Protein AF-A0A6P1KYM8-F1 (afdb_monomer_lite)

Secondary structure (DSSP, 8-state):
-PPPHHHHHHHHHHHHHHHHT-S-----TTEEEEEEE-SSSSTT-EEEEEEETTPPPSS-BTTEEEEEEEEEEEEEE--TTSSS--EEEPPPEEEEEEEE--HHHHHHHHTS-TTT-S-TTT-SS-EEEEEEEEE-TTSS-EEEEEEEEES--TT-GGGGBHHHHGGG--TTS-EEEEEEEEPTT-S-EEE--EEEEEPBPSS--------TTHHHHHHHHHHHHHHHHHGGGS--

pLDDT: mean 76.85, std 21.31, range [32.91, 97.44]

Structure (mmCIF, N/CA/C/O backbone):
data_AF-A0A6P1KYM8-F1
#
_entry.id   AF-A0A6P1KYM8-F1
#
loop_
_atom_site.group_PDB
_atom_site.id
_atom_site.type_symbol
_atom_site.label_atom_id
_atom_site.label_alt_id
_atom_site.label_comp_id
_atom_site.label_asym_id
_atom_site.label_entity_id
_atom_site.label_seq_id
_atom_site.pdbx_PDB_ins_code
_atom_site.Cartn_x
_atom_site.Cartn_y
_atom_site.Cartn_z
_atom_site.occupancy
_atom_site.B_iso_or_equiv
_atom_site.auth_seq_id
_atom_site.auth_comp_id
_atom_site.auth_asym_id
_atom_site.auth_atom_id
_atom_site.pdbx_PDB_model_num
ATOM 1 N N . MET A 1 1 ? -22.894 -1.997 -53.194 1.00 44.03 1 MET A N 1
ATOM 2 C CA . MET A 1 1 ? -23.934 -1.623 -52.213 1.00 44.03 1 MET A CA 1
ATOM 3 C C . MET A 1 1 ? -23.204 -1.064 -51.007 1.00 44.03 1 MET A C 1
ATOM 5 O O . MET A 1 1 ? -22.699 -1.827 -50.195 1.00 44.03 1 MET A O 1
ATOM 9 N N . GLU A 1 2 ? -23.000 0.252 -51.000 1.00 43.53 2 GLU A N 1
ATOM 10 C CA . GLU A 1 2 ? -22.279 0.957 -49.940 1.00 43.53 2 GLU A CA 1
ATOM 11 C C . GLU A 1 2 ? -23.126 0.947 -48.665 1.00 43.53 2 GLU A C 1
ATOM 13 O O . GLU A 1 2 ? -24.269 1.402 -48.670 1.00 43.53 2 GLU A O 1
ATOM 18 N N . LEU A 1 3 ? -22.587 0.392 -47.576 1.00 43.72 3 LEU A N 1
ATOM 19 C CA . LEU A 1 3 ? -23.194 0.546 -46.257 1.00 43.72 3 LEU A CA 1
ATOM 20 C C . LEU A 1 3 ? -23.215 2.044 -45.921 1.00 43.72 3 LEU A C 1
ATOM 22 O O . LEU A 1 3 ? -22.160 2.679 -45.862 1.00 43.72 3 LEU A O 1
ATOM 26 N N . ASN A 1 4 ? -24.420 2.583 -45.728 1.00 52.22 4 ASN A N 1
ATOM 27 C CA . ASN A 1 4 ? -24.673 3.996 -45.469 1.00 52.22 4 ASN A CA 1
ATOM 28 C C . ASN A 1 4 ? -23.809 4.490 -44.293 1.00 52.22 4 ASN A C 1
ATOM 30 O O . ASN A 1 4 ? -23.697 3.804 -43.273 1.00 52.22 4 ASN A O 1
ATOM 34 N N . LYS A 1 5 ? -23.175 5.661 -44.438 1.00 52.38 5 LYS A N 1
ATOM 35 C CA . LYS A 1 5 ? -22.199 6.221 -43.479 1.00 52.38 5 LYS A CA 1
ATOM 36 C C . LYS A 1 5 ? -22.754 6.312 -42.045 1.00 52.38 5 LYS A C 1
ATOM 38 O O . LYS A 1 5 ? -21.989 6.210 -41.091 1.00 52.38 5 LYS A O 1
ATOM 43 N N . SER A 1 6 ? -24.075 6.398 -41.895 1.00 48.84 6 SER A N 1
ATOM 44 C CA . SER A 1 6 ? -24.799 6.356 -40.620 1.00 48.84 6 SER A CA 1
ATOM 45 C C . SER A 1 6 ? -24.694 5.017 -39.875 1.00 48.84 6 SER A C 1
ATOM 47 O O . SER A 1 6 ? -24.569 5.018 -38.655 1.00 48.84 6 SER A O 1
ATOM 49 N N . LEU A 1 7 ? -24.660 3.874 -40.570 1.00 47.97 7 LEU A N 1
ATOM 50 C CA . LEU A 1 7 ? -24.548 2.557 -39.924 1.00 47.97 7 LEU A CA 1
ATOM 51 C C . LEU A 1 7 ? -23.147 2.330 -39.332 1.00 47.97 7 LEU A C 1
ATOM 53 O O . LEU A 1 7 ? -23.005 1.728 -38.273 1.00 47.97 7 LEU A O 1
ATOM 57 N N . LYS A 1 8 ? -22.108 2.862 -39.993 1.00 47.84 8 LYS A N 1
ATOM 58 C CA . LYS A 1 8 ? -20.731 2.838 -39.476 1.00 47.84 8 LYS A CA 1
ATOM 59 C C . LYS A 1 8 ? -20.581 3.713 -38.231 1.00 47.84 8 LYS A C 1
ATOM 61 O O . LYS A 1 8 ? -19.892 3.308 -37.305 1.00 47.84 8 LYS A O 1
ATOM 66 N N . ALA A 1 9 ? -21.259 4.862 -38.190 1.00 50.62 9 ALA A N 1
ATOM 67 C CA . ALA A 1 9 ? -21.269 5.739 -37.021 1.00 50.62 9 ALA A CA 1
ATOM 68 C C . ALA A 1 9 ? -21.997 5.105 -35.823 1.00 50.62 9 ALA A C 1
ATOM 70 O O . ALA A 1 9 ? -21.516 5.223 -34.705 1.00 50.62 9 ALA A O 1
ATOM 71 N N . ILE A 1 10 ? -23.095 4.372 -36.046 1.00 50.16 10 ILE A N 1
ATOM 72 C CA . ILE A 1 10 ? -23.814 3.660 -34.975 1.00 50.16 10 ILE A CA 1
ATOM 73 C C . ILE A 1 10 ? -22.981 2.494 -34.428 1.00 50.16 10 ILE A C 1
ATOM 75 O O . ILE A 1 10 ? -22.920 2.310 -33.218 1.00 50.16 10 ILE A O 1
ATOM 79 N N . ILE A 1 11 ? -22.288 1.738 -35.285 1.00 48.12 11 ILE A N 1
ATOM 80 C CA . ILE A 1 11 ? -21.389 0.657 -34.845 1.00 48.12 11 ILE A CA 1
ATOM 81 C C . ILE A 1 11 ? -20.171 1.228 -34.105 1.00 48.12 11 ILE A C 1
ATOM 83 O O . ILE A 1 11 ? -19.817 0.715 -33.050 1.00 48.12 11 ILE A O 1
ATOM 87 N N . ALA A 1 12 ? -19.575 2.319 -34.594 1.00 44.38 12 ALA A N 1
ATOM 88 C CA . ALA A 1 12 ? -18.475 2.990 -33.906 1.00 44.38 12 ALA A CA 1
ATOM 89 C C . ALA A 1 12 ? -18.919 3.590 -32.564 1.00 44.38 12 ALA A C 1
ATOM 91 O O . ALA A 1 12 ? -18.210 3.430 -31.583 1.00 44.38 12 ALA A O 1
ATOM 92 N N . ALA A 1 13 ? -20.109 4.195 -32.485 1.00 41.66 13 ALA A N 1
ATOM 93 C CA . ALA A 1 13 ? -20.677 4.693 -31.234 1.00 41.66 13 ALA A CA 1
ATOM 94 C C . ALA A 1 13 ? -21.047 3.555 -30.275 1.00 41.66 13 ALA A C 1
ATOM 96 O O . ALA A 1 13 ? -20.853 3.702 -29.084 1.00 41.66 13 ALA A O 1
ATOM 97 N N . SER A 1 14 ? -21.491 2.397 -30.769 1.00 39.97 14 SER A N 1
ATOM 98 C CA . SER A 1 14 ? -21.747 1.220 -29.926 1.00 39.97 14 SER A CA 1
ATOM 99 C C . SER A 1 14 ? -20.445 0.644 -29.374 1.00 39.97 14 SER A C 1
ATOM 101 O O . SER A 1 14 ? -20.385 0.306 -28.203 1.00 39.97 14 SER A O 1
ATOM 103 N N . ILE A 1 15 ? -19.383 0.588 -30.185 1.00 42.47 15 ILE A N 1
ATOM 104 C CA . ILE A 1 15 ? -18.045 0.164 -29.749 1.00 42.47 15 ILE A CA 1
ATOM 105 C C . ILE A 1 15 ? -17.423 1.202 -28.806 1.00 42.47 15 ILE A C 1
ATOM 107 O O . ILE A 1 15 ? -16.753 0.812 -27.863 1.00 42.47 15 ILE A O 1
ATOM 111 N N . LEU A 1 16 ? -17.679 2.500 -29.004 1.00 32.94 16 LEU A N 1
ATOM 112 C CA . LEU A 1 16 ? -17.188 3.579 -28.144 1.00 32.94 16 LEU A CA 1
ATOM 113 C C . LEU A 1 16 ? -17.982 3.668 -26.831 1.00 32.94 16 LEU A C 1
ATOM 115 O O . LEU A 1 16 ? -17.389 3.864 -25.786 1.00 32.94 16 LEU A O 1
ATOM 119 N N . THR A 1 17 ? -19.298 3.450 -26.844 1.00 34.88 17 THR A N 1
ATOM 120 C CA . THR A 1 17 ? -20.124 3.319 -25.634 1.00 34.88 17 THR A CA 1
ATOM 121 C C . THR A 1 17 ? -19.800 2.026 -24.897 1.00 34.88 17 THR A C 1
ATOM 123 O O . THR A 1 17 ? -19.805 2.025 -23.676 1.00 34.88 17 THR A O 1
ATOM 126 N N . ILE A 1 18 ? -19.451 0.945 -25.597 1.00 40.81 18 ILE A N 1
ATOM 127 C CA . ILE A 1 18 ? -18.886 -0.249 -24.965 1.00 40.81 18 ILE A CA 1
ATOM 128 C C . ILE A 1 18 ? -17.500 0.086 -24.388 1.00 40.81 18 ILE A C 1
ATOM 130 O O . ILE A 1 18 ? -17.286 -0.178 -23.222 1.00 40.81 18 ILE A O 1
ATOM 134 N N . ALA A 1 19 ? -16.608 0.775 -25.103 1.00 36.75 19 ALA A N 1
ATOM 135 C CA . ALA A 1 19 ? -15.282 1.155 -24.597 1.00 36.75 19 ALA A CA 1
ATOM 136 C C . ALA A 1 19 ? -15.329 2.114 -23.391 1.00 36.75 19 ALA A C 1
ATOM 138 O O . ALA A 1 19 ? -14.560 1.937 -22.455 1.00 36.75 19 ALA A O 1
ATOM 139 N N . PHE A 1 20 ? -16.262 3.072 -23.362 1.00 37.88 20 PHE A N 1
ATOM 140 C CA . PHE A 1 20 ? -16.473 3.955 -22.208 1.00 37.88 20 PHE A CA 1
ATOM 141 C C . PHE A 1 20 ? -17.224 3.274 -21.053 1.00 37.88 20 PHE A C 1
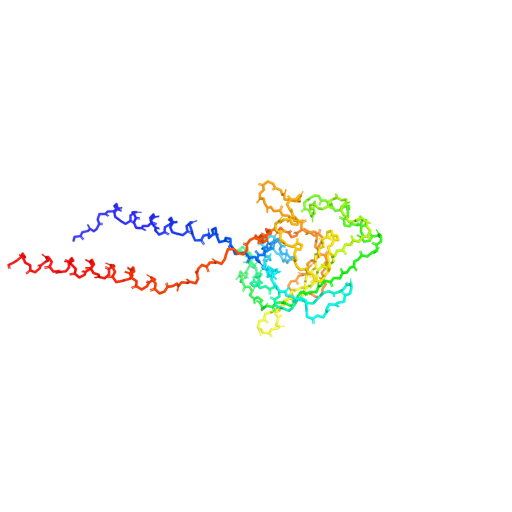ATOM 143 O O . PHE A 1 20 ? -17.072 3.711 -19.922 1.00 37.88 20 PHE A O 1
ATOM 150 N N . ASN A 1 21 ? -17.968 2.187 -21.303 1.00 32.91 21 ASN A N 1
ATOM 151 C CA . ASN A 1 21 ? -18.537 1.330 -20.252 1.00 32.91 21 ASN A CA 1
ATOM 152 C C . ASN A 1 21 ? -17.628 0.130 -19.886 1.00 32.91 21 ASN A C 1
ATOM 154 O O . ASN A 1 21 ? -18.040 -0.709 -19.089 1.00 32.91 21 ASN A O 1
ATOM 158 N N . ILE A 1 22 ? -16.417 0.016 -20.459 1.00 38.84 22 ILE A N 1
ATOM 159 C CA . ILE A 1 22 ? -15.399 -0.990 -20.079 1.00 38.84 22 ILE A CA 1
ATOM 160 C C . ILE A 1 22 ? -14.393 -0.430 -19.051 1.00 38.84 22 ILE A C 1
ATOM 162 O O . ILE A 1 22 ? -13.613 -1.195 -18.487 1.00 38.84 22 ILE A O 1
ATOM 166 N N . PHE A 1 23 ? -14.476 0.848 -18.659 1.00 37.31 23 PHE A N 1
ATOM 167 C CA . PHE A 1 23 ? -14.145 1.165 -17.266 1.00 37.31 23 PHE A CA 1
ATOM 168 C C . PHE A 1 23 ? -15.300 0.640 -16.433 1.00 37.31 23 PHE A C 1
ATOM 170 O O . PHE A 1 23 ? -16.281 1.335 -16.185 1.00 37.31 23 PHE A O 1
ATOM 177 N N . SER A 1 24 ? -15.226 -0.652 -16.134 1.00 34.56 24 SER A N 1
ATOM 178 C CA . SER A 1 24 ? -16.176 -1.322 -15.279 1.00 34.56 24 SER A CA 1
ATOM 179 C C . SER A 1 24 ? -16.390 -0.461 -14.035 1.00 34.56 24 SER A C 1
ATOM 181 O O . SER A 1 24 ? -15.464 -0.260 -13.252 1.00 34.56 24 SER A O 1
ATOM 183 N N . GLU A 1 25 ? -17.640 -0.086 -13.767 1.00 36.16 25 GLU A N 1
ATOM 184 C CA . GLU A 1 25 ? -18.156 -0.051 -12.396 1.00 36.16 25 GLU A CA 1
ATOM 185 C C . GLU A 1 25 ? -18.141 -1.486 -11.823 1.00 36.16 25 GLU A C 1
ATOM 187 O O . GLU A 1 25 ? -19.137 -2.011 -11.326 1.00 36.16 25 GLU A O 1
ATOM 192 N N . SER A 1 26 ? -17.011 -2.188 -11.938 1.00 33.41 26 SER A N 1
ATOM 193 C CA . SER A 1 26 ? -16.780 -3.409 -11.203 1.00 33.41 26 SER A CA 1
ATOM 194 C C . SER A 1 26 ? -16.468 -2.951 -9.798 1.00 33.41 26 SER A C 1
ATOM 196 O O . SER A 1 26 ? -15.320 -2.661 -9.466 1.00 33.41 26 SER A O 1
ATOM 198 N N . ALA A 1 27 ? -17.511 -2.916 -8.977 1.00 40.91 27 ALA A N 1
ATOM 199 C CA . ALA A 1 27 ? -17.394 -3.274 -7.578 1.00 40.91 27 ALA A CA 1
ATOM 200 C C . ALA A 1 27 ? -16.753 -4.676 -7.509 1.00 40.91 27 ALA A C 1
ATOM 202 O O . ALA A 1 27 ? -17.425 -5.703 -7.434 1.00 40.91 27 ALA A O 1
ATOM 203 N N . GLN A 1 28 ? -15.428 -4.712 -7.648 1.00 44.38 28 GLN A N 1
ATOM 204 C CA . GLN A 1 28 ? -14.570 -5.825 -7.289 1.00 44.38 28 GLN A CA 1
ATOM 205 C C . GLN A 1 28 ? -14.402 -5.706 -5.781 1.00 44.38 28 GLN A C 1
ATOM 207 O O . GLN A 1 28 ? -13.572 -4.961 -5.268 1.00 44.38 28 GLN A O 1
ATOM 212 N N . ALA A 1 29 ? -15.311 -6.350 -5.064 1.00 52.72 29 ALA A N 1
ATOM 213 C CA . ALA A 1 29 ? -15.238 -6.404 -3.622 1.00 52.72 29 ALA A CA 1
ATOM 214 C C . ALA A 1 29 ? -13.912 -7.013 -3.172 1.00 52.72 29 ALA A C 1
ATOM 216 O O . ALA A 1 29 ? -13.409 -7.937 -3.812 1.00 52.72 29 ALA A O 1
ATOM 217 N N . GLY A 1 30 ? -13.367 -6.482 -2.084 1.00 70.06 30 GLY A N 1
ATOM 218 C CA . GLY A 1 30 ? -12.078 -6.917 -1.563 1.00 70.06 30 GLY A CA 1
ATOM 219 C C . GLY A 1 30 ? -10.857 -6.402 -2.330 1.00 70.06 30 GLY A C 1
ATOM 220 O O . GLY A 1 30 ? -9.756 -6.755 -1.951 1.00 70.06 30 GLY A O 1
ATOM 221 N N . PHE A 1 31 ? -10.998 -5.567 -3.368 1.00 84.00 31 PHE A N 1
ATOM 222 C CA . PHE A 1 31 ? -9.845 -5.014 -4.090 1.00 84.00 31 PHE A CA 1
ATOM 223 C C . PHE A 1 31 ? -9.776 -3.491 -3.971 1.00 84.00 31 PHE A C 1
ATOM 225 O O . PHE A 1 31 ? -10.562 -2.773 -4.588 1.00 84.00 31 PHE A O 1
ATOM 232 N N . GLY A 1 32 ? -8.825 -2.995 -3.181 1.00 87.12 32 GLY A N 1
ATOM 233 C CA . GLY A 1 32 ? -8.512 -1.568 -3.099 1.00 87.12 32 GLY A CA 1
ATOM 234 C C . GLY A 1 32 ? -7.463 -1.181 -4.139 1.00 87.12 32 GLY A C 1
ATOM 235 O O . GLY A 1 32 ? -6.556 -1.963 -4.420 1.00 87.12 32 GLY A O 1
ATOM 236 N N . GLN A 1 33 ? -7.566 0.006 -4.729 1.00 90.88 33 GLN A N 1
ATOM 237 C CA . GLN A 1 33 ? -6.660 0.443 -5.797 1.00 90.88 33 GLN A CA 1
ATOM 238 C C . GLN A 1 33 ? -5.784 1.593 -5.323 1.00 90.88 33 GLN A C 1
ATOM 240 O O . GLN A 1 33 ? -6.290 2.618 -4.874 1.00 90.88 33 GLN A O 1
ATOM 245 N N . ALA A 1 34 ? -4.472 1.439 -5.467 1.00 90.81 34 ALA A N 1
ATOM 246 C CA . ALA A 1 34 ? -3.485 2.455 -5.143 1.00 90.81 34 ALA A CA 1
ATOM 247 C C . ALA A 1 34 ? -2.851 3.004 -6.423 1.00 90.81 34 ALA A C 1
ATOM 249 O O . ALA A 1 34 ? -2.491 2.253 -7.331 1.00 90.81 34 ALA A O 1
ATOM 250 N N . SER A 1 35 ? -2.672 4.319 -6.484 1.00 91.19 35 SER A N 1
ATOM 251 C CA . SER A 1 35 ? -2.006 4.993 -7.596 1.00 91.19 35 SER A CA 1
ATOM 252 C C . SER A 1 35 ? -1.234 6.215 -7.124 1.00 91.19 35 SER A C 1
ATOM 254 O O . SER A 1 35 ? -1.529 6.814 -6.085 1.00 91.19 35 SER A O 1
ATOM 256 N N . SER A 1 36 ? -0.204 6.575 -7.880 1.00 87.69 36 SER A N 1
ATOM 257 C CA . SER A 1 36 ? 0.659 7.700 -7.547 1.00 87.69 36 SER A CA 1
ATOM 258 C C . SER A 1 36 ? 1.649 8.038 -8.655 1.00 87.69 36 SER A C 1
ATOM 260 O O . SER A 1 36 ? 2.056 7.124 -9.375 1.00 87.69 36 SER A O 1
ATOM 262 N N . PRO A 1 37 ? 2.163 9.277 -8.691 1.00 86.31 37 PRO A N 1
ATOM 263 C CA . PRO A 1 37 ? 3.404 9.569 -9.394 1.00 86.31 37 PRO A CA 1
ATOM 264 C C . PRO A 1 37 ? 4.536 8.671 -8.886 1.00 86.31 37 PRO A C 1
ATOM 266 O O . PRO A 1 37 ? 4.639 8.408 -7.682 1.00 86.31 37 PRO A O 1
ATOM 269 N N . ALA A 1 38 ? 5.378 8.190 -9.785 1.00 83.81 38 ALA A N 1
ATOM 270 C CA . ALA A 1 38 ? 6.578 7.457 -9.427 1.00 83.81 38 ALA A CA 1
ATOM 271 C C . ALA A 1 38 ? 7.762 8.405 -9.143 1.00 83.81 38 ALA A C 1
ATOM 273 O O . ALA A 1 38 ? 7.667 9.613 -9.328 1.00 83.81 38 ALA A O 1
ATOM 274 N N . ILE A 1 39 ? 8.881 7.856 -8.657 1.00 75.44 39 ILE A N 1
ATOM 275 C CA . ILE A 1 39 ? 10.025 8.639 -8.130 1.00 75.44 39 ILE A CA 1
ATOM 276 C C . ILE A 1 39 ? 11.150 8.822 -9.153 1.00 75.44 39 ILE A C 1
ATOM 278 O O . ILE A 1 39 ? 12.232 9.308 -8.828 1.00 75.44 39 ILE A O 1
ATOM 282 N N . ASN A 1 40 ? 10.925 8.440 -10.407 1.00 64.94 40 ASN A N 1
ATOM 283 C CA . ASN A 1 40 ? 12.006 8.371 -11.382 1.00 64.94 40 ASN A CA 1
ATOM 284 C C . ASN A 1 40 ? 12.043 9.606 -12.293 1.00 64.94 40 ASN A C 1
ATOM 286 O O . ASN A 1 40 ? 11.447 10.634 -11.995 1.00 64.94 40 ASN A O 1
ATOM 290 N N . GLU A 1 41 ? 12.844 9.497 -13.353 1.00 57.25 41 GLU A N 1
ATOM 291 C CA . GLU A 1 41 ? 13.454 10.581 -14.129 1.00 57.25 41 GLU A CA 1
ATOM 292 C C . GLU A 1 41 ? 12.469 11.597 -14.723 1.00 57.25 41 GLU A C 1
ATOM 294 O O . GLU A 1 41 ? 12.871 12.736 -14.956 1.00 57.25 41 GLU A O 1
ATOM 299 N N . GLU A 1 42 ? 11.199 11.228 -14.915 1.00 68.06 42 GLU A N 1
ATOM 300 C CA . GLU A 1 42 ? 10.194 12.076 -15.552 1.00 68.06 42 GLU A CA 1
ATOM 301 C C . GLU A 1 42 ? 8.939 12.260 -14.674 1.00 68.06 42 GLU A C 1
ATOM 303 O O . GLU A 1 42 ? 8.454 11.311 -14.055 1.00 68.06 42 GLU A O 1
ATOM 308 N N . PRO A 1 43 ? 8.345 13.469 -14.646 1.00 70.06 43 PRO A N 1
ATOM 309 C CA . PRO A 1 43 ? 7.190 13.795 -13.799 1.00 70.06 43 PRO A CA 1
ATOM 310 C C . PRO A 1 43 ? 5.886 13.082 -14.199 1.00 70.06 43 PRO A C 1
ATOM 312 O O . PRO A 1 43 ? 4.876 13.224 -13.510 1.00 70.06 43 PRO A O 1
ATOM 315 N N . GLU A 1 44 ? 5.889 12.364 -15.321 1.00 81.44 44 GLU A N 1
ATOM 316 C CA . GLU A 1 44 ? 4.736 11.645 -15.871 1.00 81.44 44 GLU A CA 1
ATOM 317 C C . GLU A 1 44 ? 4.730 10.157 -15.508 1.00 81.44 44 GLU A C 1
ATOM 319 O O . GLU A 1 44 ? 3.746 9.471 -15.787 1.00 81.44 44 GLU A O 1
ATOM 324 N N . ASP A 1 45 ? 5.804 9.652 -14.896 1.00 86.81 45 ASP A N 1
ATOM 325 C CA . ASP A 1 45 ? 5.881 8.248 -14.516 1.00 86.81 45 ASP A CA 1
ATOM 326 C C . ASP A 1 45 ? 4.837 7.935 -13.433 1.00 86.81 45 ASP A C 1
ATOM 328 O O . ASP A 1 45 ? 4.665 8.680 -12.461 1.00 86.81 45 ASP A O 1
ATOM 332 N N . LEU A 1 46 ? 4.148 6.805 -13.577 1.00 90.12 46 LEU A N 1
ATOM 333 C CA . LEU A 1 46 ? 3.076 6.380 -12.682 1.00 90.12 46 LEU A CA 1
ATOM 334 C C . LEU A 1 46 ? 3.404 5.021 -12.073 1.00 90.12 46 LEU A C 1
ATOM 336 O O . LEU A 1 46 ? 3.800 4.085 -12.765 1.00 90.12 46 LEU A O 1
ATOM 340 N N . PHE A 1 47 ? 3.166 4.891 -10.774 1.00 91.69 47 PHE A N 1
ATOM 341 C CA . PHE A 1 47 ? 3.141 3.605 -10.095 1.00 91.69 47 PHE A CA 1
ATOM 342 C C . PHE A 1 47 ? 1.739 3.325 -9.556 1.00 91.69 47 PHE A C 1
ATOM 344 O O . PHE A 1 47 ? 1.129 4.178 -8.901 1.00 91.69 47 PHE A O 1
ATOM 351 N N . SER A 1 48 ? 1.233 2.126 -9.835 1.00 93.69 48 SER A N 1
ATOM 352 C CA . SER A 1 48 ? -0.082 1.668 -9.392 1.00 93.69 48 SER A CA 1
ATOM 353 C C . SER A 1 48 ? -0.072 0.191 -9.015 1.00 93.69 48 SER A C 1
ATOM 355 O O . SER A 1 48 ? 0.756 -0.583 -9.497 1.00 93.69 48 SER A O 1
ATOM 357 N N . PHE A 1 49 ? -0.978 -0.191 -8.121 1.00 94.00 49 PHE A N 1
ATOM 358 C CA . PHE A 1 49 ? -1.179 -1.575 -7.707 1.00 94.00 49 PHE A CA 1
ATOM 359 C C . PHE A 1 49 ? -2.575 -1.761 -7.108 1.00 94.00 49 PHE A C 1
ATOM 361 O O . PHE A 1 49 ? -3.293 -0.802 -6.824 1.00 94.00 49 PHE A O 1
ATOM 368 N N . THR A 1 50 ? -2.970 -3.012 -6.911 1.00 93.94 50 THR A N 1
ATOM 369 C CA . THR A 1 50 ? -4.218 -3.385 -6.239 1.00 93.94 50 THR A CA 1
ATOM 370 C C . THR A 1 50 ? -3.901 -4.171 -4.968 1.00 93.94 50 THR A C 1
ATOM 372 O O . THR A 1 50 ? -2.982 -4.988 -4.973 1.00 93.94 50 THR A O 1
ATOM 375 N N . ILE A 1 51 ? -4.653 -3.932 -3.894 1.00 93.56 51 ILE A N 1
ATOM 376 C CA . ILE A 1 51 ? -4.605 -4.704 -2.648 1.00 93.56 51 ILE A CA 1
ATOM 377 C C . ILE A 1 51 ? -5.826 -5.621 -2.579 1.00 93.56 51 ILE A C 1
ATOM 379 O O . ILE A 1 51 ? -6.946 -5.119 -2.581 1.00 93.56 51 ILE A O 1
ATOM 383 N N . ASP A 1 52 ? -5.607 -6.929 -2.471 1.00 91.94 52 ASP A N 1
ATOM 384 C CA . ASP A 1 52 ? -6.623 -7.917 -2.107 1.00 91.94 52 ASP A CA 1
ATOM 385 C C . ASP A 1 52 ? -6.780 -7.956 -0.579 1.00 91.94 52 ASP A C 1
ATOM 387 O O . ASP A 1 52 ? -5.935 -8.486 0.144 1.00 91.94 52 ASP A O 1
ATOM 391 N N . THR A 1 53 ? -7.857 -7.361 -0.079 1.00 90.00 53 THR A N 1
ATOM 392 C CA 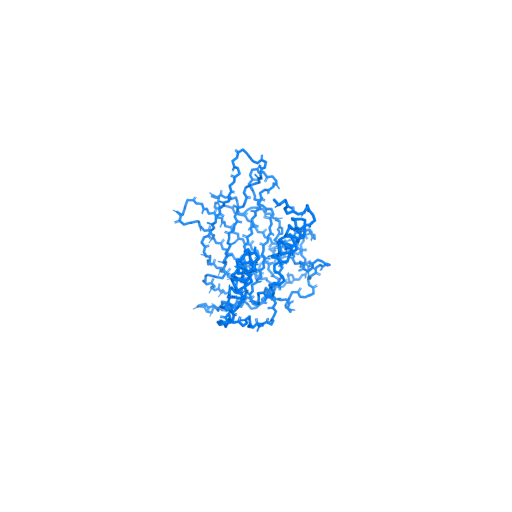. THR A 1 53 ? -8.171 -7.241 1.347 1.00 90.00 53 THR A CA 1
ATOM 393 C C . THR A 1 53 ? -8.786 -8.511 1.932 1.00 90.00 53 THR A C 1
ATOM 395 O O . THR A 1 53 ? -9.010 -8.570 3.141 1.00 90.00 53 THR A O 1
ATOM 398 N N . SER A 1 54 ? -9.043 -9.533 1.105 1.00 87.31 54 SER A N 1
ATOM 399 C CA . SER A 1 54 ? -9.539 -10.841 1.552 1.00 87.31 54 SER A CA 1
ATOM 400 C C . SER A 1 54 ? -8.431 -11.791 2.012 1.00 87.31 54 SER A C 1
ATOM 402 O O . SER A 1 54 ? -8.725 -12.829 2.606 1.00 87.31 54 SER A O 1
ATOM 404 N N . ILE A 1 55 ? -7.167 -11.448 1.747 1.00 89.25 55 ILE A N 1
ATOM 405 C CA . ILE A 1 55 ? -6.020 -12.257 2.153 1.00 89.25 55 ILE A CA 1
ATOM 406 C C . ILE A 1 55 ? -5.885 -12.237 3.676 1.00 89.25 55 ILE A C 1
ATOM 408 O O . ILE A 1 55 ? -5.741 -11.182 4.291 1.00 89.25 55 ILE A O 1
ATOM 412 N N . GLU A 1 56 ? -5.913 -13.429 4.267 1.00 87.38 56 GLU A N 1
ATOM 413 C CA . GLU A 1 56 ? -5.692 -13.633 5.696 1.00 87.38 56 GLU A CA 1
ATOM 414 C C . GLU A 1 56 ? -4.196 -13.590 6.036 1.00 87.38 56 GLU A C 1
ATOM 416 O O . GLU A 1 56 ? -3.336 -13.948 5.223 1.00 87.38 56 GLU A O 1
ATOM 421 N N . ASP A 1 57 ? -3.898 -13.171 7.262 1.00 90.44 57 ASP A N 1
ATOM 422 C CA . ASP A 1 57 ? -2.554 -13.235 7.822 1.00 90.44 57 ASP A CA 1
ATOM 423 C C . ASP A 1 57 ? -2.114 -14.691 8.029 1.00 90.44 57 ASP A C 1
ATOM 425 O O . ASP A 1 57 ? -2.837 -15.504 8.613 1.00 90.44 57 ASP A O 1
ATOM 429 N N . ILE A 1 58 ? -0.918 -15.031 7.547 1.00 91.19 58 ILE A N 1
ATOM 430 C CA . ILE A 1 58 ? -0.378 -16.392 7.663 1.00 91.19 58 ILE A CA 1
ATOM 431 C C . ILE A 1 58 ? 0.305 -16.674 9.000 1.00 91.19 58 ILE A C 1
ATOM 433 O O . ILE A 1 58 ? 0.517 -17.848 9.318 1.00 91.19 58 ILE A O 1
ATOM 437 N N . ASP A 1 59 ? 0.680 -15.643 9.755 1.00 87.25 59 ASP A N 1
ATOM 438 C CA . ASP A 1 59 ? 1.359 -15.790 11.045 1.00 87.25 59 ASP A CA 1
ATOM 439 C C . ASP A 1 59 ? 0.966 -14.642 11.988 1.00 87.25 59 ASP A C 1
ATOM 441 O O . ASP A 1 59 ? 1.731 -13.690 12.143 1.00 87.25 59 ASP A O 1
ATOM 445 N N . PRO A 1 60 ? -0.237 -14.712 12.594 1.00 81.25 60 PRO A N 1
ATOM 446 C CA . PRO A 1 60 ? -0.766 -13.625 13.405 1.00 81.25 60 PRO A CA 1
ATOM 447 C C . PRO A 1 60 ? 0.062 -13.397 14.673 1.00 81.25 60 PRO A C 1
ATOM 449 O O . PRO A 1 60 ? -0.075 -14.111 15.673 1.00 81.25 60 PRO A O 1
ATOM 452 N N . ASP A 1 61 ? 0.881 -12.347 14.642 1.00 89.12 61 ASP A N 1
ATOM 453 C CA . ASP A 1 61 ? 1.553 -11.739 15.792 1.00 89.12 61 ASP A CA 1
ATOM 454 C C . ASP A 1 61 ? 0.761 -10.499 16.229 1.00 89.12 61 ASP A C 1
ATOM 456 O O . ASP A 1 61 ? 0.170 -9.801 15.421 1.00 89.12 61 ASP A O 1
ATOM 460 N N . LEU A 1 62 ? 0.749 -10.157 17.516 1.00 86.50 62 LEU A N 1
ATOM 461 C CA . LEU A 1 62 ? 0.044 -8.963 18.000 1.00 86.50 62 LEU A CA 1
ATOM 462 C C . LEU A 1 62 ? 0.501 -7.645 17.343 1.00 86.50 62 LEU A C 1
ATOM 464 O O . LEU A 1 62 ? -0.224 -6.656 17.437 1.00 86.50 62 LEU A O 1
ATOM 468 N N . ASN A 1 63 ? 1.686 -7.602 16.728 1.00 91.50 63 ASN A N 1
ATOM 469 C CA . ASN A 1 63 ? 2.257 -6.375 16.173 1.00 91.50 63 ASN A CA 1
ATOM 470 C C . ASN A 1 63 ? 2.666 -6.461 14.701 1.00 91.50 63 ASN A C 1
ATOM 472 O O . ASN A 1 63 ? 3.137 -5.451 14.170 1.00 91.50 63 ASN A O 1
ATOM 476 N N . ILE A 1 64 ? 2.565 -7.630 14.067 1.00 93.94 64 ILE A N 1
ATOM 477 C CA . ILE A 1 64 ? 3.073 -7.879 12.714 1.00 93.94 64 ILE A CA 1
ATOM 478 C C . ILE A 1 64 ? 2.093 -8.792 11.988 1.00 93.94 64 ILE A C 1
ATOM 480 O O . ILE A 1 64 ? 1.838 -9.889 12.470 1.00 93.94 64 ILE A O 1
ATOM 484 N N . GLY A 1 65 ? 1.650 -8.365 10.808 1.00 94.44 65 GLY A N 1
ATOM 485 C CA . GLY A 1 65 ? 0.880 -9.194 9.887 1.00 94.44 65 GLY A CA 1
ATOM 486 C C . GLY A 1 65 ? 1.648 -9.489 8.603 1.00 94.44 65 GLY A C 1
ATOM 487 O O . GLY A 1 65 ? 2.452 -8.675 8.122 1.00 94.44 65 GLY A O 1
ATOM 488 N N . ILE A 1 66 ? 1.416 -10.670 8.032 1.00 96.19 66 ILE A N 1
ATOM 489 C CA . ILE A 1 66 ? 2.075 -11.147 6.817 1.00 96.19 66 ILE A CA 1
ATOM 490 C C . ILE A 1 66 ? 1.016 -11.629 5.823 1.00 96.19 66 ILE A C 1
ATOM 492 O O . ILE A 1 66 ? 0.397 -12.674 6.000 1.00 96.19 66 ILE A O 1
ATOM 496 N N . PHE A 1 67 ? 0.863 -10.904 4.715 1.00 95.56 67 PHE A N 1
ATOM 497 C CA . PHE A 1 67 ? -0.188 -11.150 3.726 1.00 95.56 67 PHE A CA 1
ATOM 498 C C . PHE A 1 67 ? 0.424 -11.523 2.368 1.00 95.56 67 PHE A C 1
ATOM 500 O O . PHE A 1 67 ? 0.761 -10.650 1.553 1.00 95.56 67 PHE A O 1
ATOM 507 N N . PRO A 1 68 ? 0.647 -12.822 2.103 1.00 93.75 68 PRO A N 1
ATOM 508 C CA . PRO A 1 68 ? 1.230 -13.267 0.846 1.00 93.75 68 PRO A CA 1
ATOM 509 C C . PRO A 1 68 ? 0.259 -13.042 -0.312 1.00 93.75 68 PRO A C 1
ATOM 511 O O . PRO A 1 68 ? -0.905 -13.418 -0.243 1.00 93.75 68 PRO A O 1
ATOM 514 N N . ASN A 1 69 ? 0.769 -12.493 -1.415 1.00 92.69 69 ASN A N 1
ATOM 515 C CA . ASN A 1 69 ? -0.004 -12.180 -2.622 1.00 92.69 69 ASN A CA 1
ATOM 516 C C . ASN A 1 69 ? -1.110 -11.131 -2.425 1.00 92.69 69 ASN A C 1
ATOM 518 O O . ASN A 1 69 ? -1.957 -10.988 -3.302 1.00 92.69 69 ASN A O 1
ATOM 522 N N . ALA A 1 70 ? -1.091 -10.376 -1.323 1.00 93.56 70 ALA A N 1
ATOM 523 C CA . ALA A 1 70 ? -2.055 -9.303 -1.096 1.00 93.56 70 ALA A CA 1
ATOM 524 C C . ALA A 1 70 ? -1.896 -8.148 -2.084 1.00 93.56 70 ALA A C 1
ATOM 526 O O . ALA A 1 70 ? -2.858 -7.437 -2.335 1.00 93.56 70 ALA A O 1
ATOM 527 N N . ILE A 1 71 ? -0.709 -7.955 -2.665 1.00 94.50 71 ILE A N 1
ATOM 528 C CA . ILE A 1 71 ? -0.524 -6.976 -3.736 1.00 94.50 71 ILE A CA 1
ATOM 529 C C . ILE A 1 71 ? -0.566 -7.682 -5.083 1.00 94.50 71 ILE A C 1
ATOM 531 O O . ILE A 1 71 ? 0.224 -8.592 -5.345 1.00 94.50 71 ILE A O 1
ATOM 535 N N . ILE A 1 72 ? -1.449 -7.217 -5.959 1.00 91.81 72 ILE A N 1
ATOM 536 C CA . ILE A 1 72 ? -1.611 -7.719 -7.323 1.00 91.81 72 ILE A CA 1
ATOM 537 C C . ILE A 1 72 ? -1.589 -6.564 -8.327 1.00 91.81 72 ILE A C 1
ATOM 539 O O . ILE A 1 72 ? -1.709 -5.395 -7.956 1.00 91.81 72 ILE A O 1
ATOM 543 N N . ASN A 1 73 ? -1.454 -6.900 -9.614 1.00 92.44 73 ASN A N 1
ATOM 544 C CA . ASN A 1 73 ? -1.490 -5.942 -10.725 1.00 92.44 73 ASN A CA 1
ATOM 545 C C . ASN A 1 73 ? -0.527 -4.753 -10.542 1.00 92.44 73 ASN A C 1
ATOM 547 O O . ASN A 1 73 ? -0.860 -3.625 -10.897 1.00 92.44 73 ASN A O 1
ATOM 551 N N . GLY A 1 74 ? 0.652 -4.993 -9.958 1.00 92.56 74 GLY A N 1
ATOM 552 C CA . GLY A 1 74 ? 1.671 -3.960 -9.807 1.00 92.56 74 GLY A CA 1
ATOM 553 C C . GLY A 1 74 ? 2.169 -3.501 -11.174 1.00 92.56 74 GLY A C 1
ATOM 554 O O . GLY A 1 74 ? 2.636 -4.319 -11.969 1.00 92.56 74 GLY A O 1
ATOM 555 N N . LEU A 1 75 ? 2.083 -2.202 -11.437 1.00 92.81 75 LEU A N 1
ATOM 556 C CA . LEU A 1 75 ? 2.431 -1.600 -12.716 1.00 92.81 75 LEU A CA 1
ATOM 557 C C . LEU A 1 75 ? 3.224 -0.314 -12.500 1.00 92.81 75 LEU A C 1
ATOM 559 O O . LEU A 1 75 ? 2.758 0.618 -11.839 1.00 92.81 75 LEU A O 1
ATOM 563 N N . TYR A 1 76 ? 4.403 -0.266 -13.108 1.00 91.06 76 TYR A N 1
ATOM 564 C CA . TYR A 1 76 ? 5.186 0.947 -13.290 1.00 91.06 76 TYR A CA 1
ATOM 565 C C . TYR A 1 76 ? 5.092 1.383 -14.753 1.00 91.06 76 TYR A C 1
ATOM 567 O O . TYR A 1 76 ? 5.553 0.659 -15.637 1.00 91.06 76 TYR A O 1
ATOM 575 N N . GLN A 1 77 ? 4.528 2.557 -15.010 1.00 89.81 77 GLN A N 1
ATOM 576 C CA . GLN A 1 77 ? 4.438 3.141 -16.346 1.00 89.81 77 GLN A CA 1
ATOM 577 C C . GLN A 1 77 ? 5.441 4.278 -16.461 1.00 89.81 77 GLN A C 1
ATOM 579 O O . GLN A 1 77 ? 5.378 5.240 -15.696 1.00 89.81 77 GLN A O 1
ATOM 584 N N . VAL A 1 78 ? 6.360 4.162 -17.414 1.00 84.31 78 VAL A N 1
ATOM 585 C CA . VAL A 1 78 ? 7.254 5.257 -17.791 1.00 84.31 78 VAL A CA 1
ATOM 586 C C . VAL A 1 78 ? 6.507 6.150 -18.780 1.00 84.31 78 VAL A C 1
ATOM 588 O O . VAL A 1 78 ? 6.001 5.643 -19.786 1.00 84.31 78 VAL A O 1
ATOM 591 N N . GLY A 1 79 ? 6.437 7.450 -18.499 1.00 79.25 79 GLY A N 1
ATOM 592 C CA . GLY A 1 79 ? 5.627 8.420 -19.233 1.00 79.25 79 GLY A CA 1
ATOM 593 C C . GLY A 1 79 ? 5.872 8.409 -20.744 1.00 79.25 79 GLY A C 1
ATOM 594 O O . GLY A 1 79 ? 6.986 8.167 -21.215 1.00 79.25 79 GLY A O 1
ATOM 595 N N . GLU A 1 80 ? 4.828 8.705 -21.525 1.00 74.62 80 GLU A N 1
ATOM 596 C CA . GLU A 1 80 ? 4.874 8.662 -22.997 1.00 74.62 80 GLU A CA 1
ATOM 597 C C . GLU A 1 80 ? 5.900 9.638 -23.595 1.00 74.62 80 GLU A C 1
ATOM 599 O O . GLU A 1 80 ? 6.408 9.406 -24.694 1.00 74.62 80 GLU A O 1
ATOM 604 N N . ASN A 1 81 ? 6.229 10.707 -22.863 1.00 75.38 81 ASN A N 1
ATOM 605 C CA . ASN A 1 81 ? 7.221 11.703 -23.259 1.00 75.38 81 ASN A CA 1
ATOM 606 C C . ASN A 1 81 ? 8.670 11.319 -22.905 1.00 75.38 81 ASN A C 1
ATOM 608 O O . ASN A 1 81 ? 9.598 12.038 -23.283 1.00 75.38 81 ASN A O 1
ATOM 612 N N . SER A 1 82 ? 8.885 10.192 -22.219 1.00 74.75 82 SER A N 1
ATOM 613 C CA . SER A 1 82 ? 10.223 9.661 -21.953 1.00 74.75 82 SER A CA 1
ATOM 614 C C . SER A 1 82 ? 10.932 9.262 -23.250 1.00 74.75 82 SER A C 1
ATOM 616 O O . SER A 1 82 ? 10.312 8.866 -24.237 1.00 74.75 82 SER A O 1
ATOM 618 N N . ALA A 1 83 ? 12.267 9.285 -23.247 1.00 74.31 83 ALA A N 1
ATOM 619 C CA . ALA A 1 83 ? 13.062 8.749 -24.354 1.00 74.31 83 ALA A CA 1
ATOM 620 C C . ALA A 1 83 ? 12.807 7.246 -24.598 1.00 74.31 83 ALA A C 1
ATOM 622 O O . ALA A 1 83 ? 13.036 6.755 -25.706 1.00 74.31 83 ALA A O 1
ATOM 623 N N . PHE A 1 84 ? 12.340 6.520 -23.574 1.00 77.25 84 PHE A N 1
ATOM 624 C CA . PHE A 1 84 ? 12.082 5.082 -23.622 1.00 77.25 84 PHE A CA 1
ATOM 625 C C . PHE A 1 84 ? 10.796 4.727 -22.855 1.00 77.25 84 PHE A C 1
ATOM 627 O O . PHE A 1 84 ? 10.888 4.141 -21.768 1.00 77.25 84 PHE A O 1
ATOM 634 N N . PRO A 1 85 ? 9.610 5.054 -23.406 1.00 80.94 85 PRO A N 1
ATOM 635 C CA . PRO A 1 85 ? 8.340 4.719 -22.777 1.00 80.94 85 PRO A CA 1
ATOM 636 C C . PRO A 1 85 ? 8.207 3.200 -22.691 1.00 80.94 85 PRO A C 1
ATOM 638 O O . PRO A 1 85 ? 8.483 2.475 -23.656 1.00 80.94 85 PRO A O 1
ATOM 641 N N . ARG A 1 86 ? 7.833 2.706 -21.514 1.00 87.00 86 ARG A N 1
ATOM 642 C CA . ARG A 1 86 ? 7.659 1.278 -21.251 1.00 87.00 86 ARG A CA 1
ATOM 643 C C . ARG A 1 86 ? 6.787 1.051 -20.029 1.00 87.00 86 ARG A C 1
ATOM 645 O O . ARG A 1 86 ? 6.840 1.819 -19.073 1.00 87.00 86 ARG A O 1
ATOM 652 N N . ASP A 1 87 ? 6.091 -0.074 -20.051 1.00 91.50 87 ASP A N 1
ATOM 653 C CA . ASP A 1 87 ? 5.376 -0.611 -18.902 1.00 91.50 87 ASP A CA 1
ATOM 654 C C . ASP A 1 87 ? 6.197 -1.743 -18.279 1.00 91.50 87 ASP A C 1
ATOM 656 O O . ASP A 1 87 ? 6.707 -2.619 -18.987 1.00 91.50 87 ASP A O 1
ATOM 660 N N . ILE A 1 88 ? 6.317 -1.736 -16.954 1.00 90.62 88 ILE A N 1
ATOM 661 C CA . ILE A 1 88 ? 6.927 -2.815 -16.175 1.00 90.62 88 ILE A CA 1
ATOM 662 C C . ILE A 1 88 ? 5.844 -3.411 -15.287 1.00 90.62 88 ILE A C 1
ATOM 664 O O . ILE A 1 88 ? 5.288 -2.740 -14.416 1.00 90.62 88 ILE A O 1
ATOM 668 N N . PHE A 1 89 ? 5.562 -4.687 -15.524 1.00 94.50 89 PHE A N 1
ATOM 669 C CA . PHE A 1 89 ? 4.603 -5.462 -14.753 1.00 94.50 89 PHE A CA 1
ATOM 670 C C . PHE A 1 89 ? 5.339 -6.231 -13.665 1.00 94.50 89 PHE A C 1
ATOM 672 O O . PHE A 1 89 ? 6.251 -7.010 -13.956 1.00 94.50 89 PHE A O 1
ATOM 679 N N . PHE A 1 90 ? 4.916 -6.036 -12.425 1.00 94.25 90 PHE A N 1
ATOM 680 C CA . PHE A 1 90 ? 5.446 -6.773 -11.291 1.00 94.25 90 PHE A CA 1
ATOM 681 C C . PHE A 1 90 ? 4.622 -8.028 -11.009 1.00 94.25 90 PHE A C 1
ATOM 683 O O . PHE A 1 90 ? 3.420 -8.092 -11.287 1.00 94.25 90 PHE A O 1
ATOM 690 N N . THR A 1 91 ? 5.269 -9.037 -10.433 1.00 94.25 91 THR A N 1
ATOM 691 C CA . THR A 1 91 ? 4.581 -10.217 -9.906 1.00 94.25 91 THR A CA 1
ATOM 692 C C . THR A 1 91 ? 3.769 -9.861 -8.661 1.00 94.25 91 THR A C 1
ATOM 694 O O . THR A 1 91 ? 3.894 -8.771 -8.099 1.00 94.25 91 THR A O 1
ATOM 697 N N . THR A 1 92 ? 2.933 -10.795 -8.201 1.00 93.00 92 THR A N 1
ATOM 698 C CA . THR A 1 92 ? 2.219 -10.624 -6.934 1.00 93.00 92 THR A CA 1
ATOM 699 C C . THR A 1 92 ? 3.203 -10.440 -5.781 1.00 93.00 92 THR A C 1
ATOM 701 O O . THR A 1 92 ? 4.250 -11.088 -5.722 1.00 93.00 92 THR A O 1
ATOM 704 N N . GLY A 1 93 ? 2.877 -9.511 -4.888 1.00 89.25 93 GLY A N 1
ATOM 705 C CA . GLY A 1 93 ? 3.750 -9.066 -3.812 1.00 89.25 93 GLY A CA 1
ATOM 706 C C . GLY A 1 93 ? 3.357 -9.612 -2.451 1.00 89.25 93 GLY A C 1
ATOM 707 O O . GLY A 1 93 ? 2.184 -9.866 -2.169 1.00 89.25 93 GLY A O 1
ATOM 708 N N . LEU A 1 94 ? 4.355 -9.733 -1.581 1.00 94.19 94 LEU A N 1
ATOM 709 C CA . LEU A 1 94 ? 4.157 -9.894 -0.147 1.00 94.19 94 LEU A CA 1
ATOM 710 C C . LEU A 1 94 ? 3.929 -8.517 0.482 1.00 94.19 94 LEU A C 1
ATOM 712 O O . LEU A 1 94 ? 4.788 -7.643 0.354 1.00 94.19 94 LEU A O 1
ATOM 716 N N . LEU A 1 95 ? 2.816 -8.354 1.193 1.00 97.00 95 LEU A N 1
ATOM 717 C CA . LEU A 1 95 ? 2.570 -7.188 2.034 1.00 97.00 95 LEU A CA 1
ATOM 718 C C . LEU A 1 95 ? 2.845 -7.564 3.488 1.00 97.00 95 LEU A C 1
ATOM 720 O O . LEU A 1 95 ? 2.337 -8.573 3.978 1.00 97.00 95 LEU A O 1
ATOM 724 N N . LYS A 1 96 ? 3.645 -6.759 4.178 1.00 97.44 96 LYS A N 1
ATOM 725 C CA . LYS A 1 96 ? 3.850 -6.876 5.623 1.00 97.44 96 LYS A CA 1
ATOM 726 C C . LYS A 1 96 ? 3.271 -5.661 6.313 1.00 97.44 96 LYS A C 1
ATOM 728 O O . LYS A 1 96 ? 3.415 -4.550 5.805 1.00 97.44 96 LYS A O 1
ATOM 733 N N . SER A 1 97 ? 2.662 -5.860 7.468 1.00 96.75 97 SER A N 1
ATOM 734 C CA . SER A 1 97 ? 2.222 -4.784 8.348 1.00 96.75 97 SER A CA 1
ATOM 735 C C . SER A 1 97 ? 3.039 -4.795 9.641 1.00 96.75 97 SER A C 1
ATOM 737 O O . SER A 1 97 ? 3.573 -5.821 10.058 1.00 96.75 97 SER A O 1
ATOM 739 N N . SER A 1 98 ? 3.173 -3.636 10.277 1.00 97.25 98 SER A N 1
ATOM 740 C CA . SER A 1 98 ? 3.787 -3.516 11.597 1.00 97.25 98 SER A CA 1
ATOM 741 C C . SER A 1 98 ? 3.217 -2.335 12.370 1.00 97.25 98 SER A C 1
ATOM 743 O O . SER A 1 98 ? 2.925 -1.284 11.791 1.00 97.25 98 SER A O 1
ATOM 745 N N . VAL A 1 99 ? 3.081 -2.490 13.684 1.00 97.00 99 VAL A N 1
ATOM 746 C CA . VAL A 1 99 ? 2.674 -1.395 14.573 1.00 97.00 99 VAL A CA 1
ATOM 747 C C . VAL A 1 99 ? 3.845 -0.441 14.808 1.00 97.00 99 VAL A C 1
ATOM 749 O O . VAL A 1 99 ? 4.986 -0.853 15.026 1.00 97.00 99 VAL A O 1
ATOM 752 N N . ILE A 1 100 ? 3.557 0.858 14.780 1.00 96.31 100 ILE A N 1
ATOM 753 C CA . ILE A 1 100 ? 4.502 1.929 15.094 1.00 96.31 100 ILE A CA 1
ATOM 754 C C . ILE A 1 100 ? 3.994 2.709 16.290 1.00 96.31 100 ILE A C 1
ATOM 756 O O . ILE A 1 100 ? 2.896 3.250 16.246 1.00 96.31 100 ILE A O 1
ATOM 760 N N . GLU A 1 101 ? 4.849 2.846 17.300 1.00 96.25 101 GLU A N 1
ATOM 761 C CA . GLU A 1 101 ? 4.554 3.583 18.537 1.00 96.25 101 GLU A CA 1
ATOM 762 C C . GLU A 1 101 ? 5.522 4.753 18.778 1.00 96.25 101 GLU A C 1
ATOM 764 O O . GLU A 1 101 ? 5.410 5.456 19.777 1.00 96.25 101 GLU A O 1
ATOM 769 N N . ASP A 1 102 ? 6.496 4.963 17.882 1.00 96.44 102 ASP A N 1
ATOM 770 C CA . ASP A 1 102 ? 7.499 6.024 18.016 1.00 96.44 102 ASP A CA 1
ATOM 771 C C . ASP A 1 102 ? 6.839 7.416 17.926 1.00 96.44 102 ASP A C 1
ATOM 773 O O . ASP A 1 102 ? 6.389 7.805 16.839 1.00 96.44 102 ASP A O 1
ATOM 777 N N . PRO A 1 103 ? 6.828 8.208 19.018 1.00 95.19 103 PRO A N 1
ATOM 778 C CA . PRO A 1 103 ? 6.165 9.506 19.042 1.00 95.19 103 PRO A CA 1
ATOM 779 C C . PRO A 1 103 ? 6.702 10.495 18.005 1.00 95.19 103 PRO A C 1
ATOM 781 O O . PRO A 1 103 ? 5.930 11.296 17.476 1.00 95.19 103 PRO A O 1
ATOM 784 N N . GLU A 1 104 ? 7.998 10.458 17.676 1.00 94.62 104 GLU A N 1
ATOM 785 C CA . GLU A 1 104 ? 8.559 11.366 16.669 1.00 94.62 104 GLU A CA 1
ATOM 786 C C . GLU A 1 104 ? 8.081 10.996 15.267 1.00 94.62 104 GLU A C 1
ATOM 788 O O . GLU A 1 104 ? 7.720 11.875 14.480 1.00 94.62 104 GLU A O 1
ATOM 793 N N . LYS A 1 105 ? 7.997 9.698 14.966 1.00 92.81 105 LYS A N 1
ATOM 794 C CA . LYS A 1 105 ? 7.465 9.222 13.687 1.00 92.81 105 LYS A CA 1
ATOM 795 C C . LYS A 1 105 ? 5.979 9.547 13.543 1.00 92.81 105 LYS A C 1
ATOM 797 O O . LYS A 1 105 ? 5.571 10.070 12.506 1.00 92.81 105 LYS A O 1
ATOM 802 N N . LEU A 1 106 ? 5.189 9.330 14.594 1.00 94.38 106 LEU A N 1
ATOM 803 C CA . LEU A 1 106 ? 3.769 9.701 14.633 1.00 94.38 106 LEU A CA 1
ATOM 804 C C . LEU A 1 106 ? 3.578 11.215 14.470 1.00 94.38 106 LEU A C 1
ATOM 806 O O . LEU A 1 106 ? 2.722 11.668 13.707 1.00 94.38 106 LEU A O 1
ATOM 810 N N . ARG A 1 107 ? 4.430 12.023 15.112 1.00 93.75 107 ARG A N 1
ATOM 811 C CA . ARG A 1 107 ? 4.443 13.480 14.941 1.00 93.75 107 ARG A CA 1
ATOM 812 C C . ARG A 1 107 ? 4.746 13.879 13.497 1.00 93.75 107 ARG A C 1
ATOM 814 O O . ARG A 1 107 ? 4.115 14.804 12.993 1.00 93.75 107 ARG A O 1
ATOM 821 N N . ILE A 1 108 ? 5.695 13.225 12.827 1.00 91.69 108 ILE A N 1
ATOM 822 C CA . ILE A 1 108 ? 5.999 13.493 11.413 1.00 91.69 108 ILE A CA 1
ATOM 823 C C . ILE A 1 108 ? 4.794 13.159 10.529 1.00 91.69 108 ILE A C 1
ATOM 825 O O . ILE A 1 108 ? 4.434 13.979 9.688 1.00 91.69 108 ILE A O 1
ATOM 829 N N . LEU A 1 109 ? 4.143 12.011 10.743 1.00 91.88 109 LEU A N 1
ATOM 830 C CA . LEU A 1 109 ? 2.957 11.595 9.983 1.00 91.88 109 LEU A CA 1
ATOM 831 C C . LEU A 1 109 ? 1.782 12.571 10.152 1.00 91.88 109 LEU A C 1
ATOM 833 O O . LEU A 1 109 ? 1.149 12.947 9.168 1.00 91.88 109 LEU A O 1
ATOM 837 N N . ASN A 1 110 ? 1.536 13.047 11.376 1.00 92.44 110 ASN A N 1
ATOM 838 C CA . ASN A 1 110 ? 0.477 14.023 11.660 1.00 92.44 110 ASN A CA 1
ATOM 839 C C . ASN A 1 110 ? 0.731 15.412 11.059 1.00 92.44 110 ASN A C 1
ATOM 841 O O . ASN A 1 110 ? -0.218 16.155 10.830 1.00 92.44 110 ASN A O 1
ATOM 845 N N . ASN A 1 111 ? 1.994 15.780 10.835 1.00 89.56 111 ASN A N 1
ATOM 846 C CA . ASN A 1 111 ? 2.368 17.088 10.290 1.00 89.56 111 ASN A CA 1
ATOM 847 C C . ASN A 1 111 ? 2.550 17.073 8.764 1.00 89.56 111 ASN A C 1
ATOM 849 O O . ASN A 1 111 ? 3.042 18.057 8.204 1.00 89.56 111 ASN A O 1
ATOM 853 N N . GLN A 1 112 ? 2.183 15.979 8.089 1.00 87.19 112 GLN A N 1
ATOM 854 C CA . GLN A 1 112 ? 2.219 15.920 6.633 1.00 87.19 112 GLN A CA 1
ATOM 855 C C . GLN A 1 112 ? 1.202 16.906 6.028 1.00 87.19 112 GLN A C 1
ATOM 857 O O . GLN A 1 112 ? 0.076 17.015 6.520 1.00 87.19 112 GLN A O 1
ATOM 862 N N . PRO A 1 113 ? 1.572 17.625 4.956 1.00 86.50 113 PRO A N 1
ATOM 863 C CA . PRO A 1 113 ? 0.635 18.392 4.144 1.00 86.50 113 PRO A CA 1
ATOM 864 C C . PRO A 1 113 ? -0.586 17.567 3.706 1.00 86.50 113 PRO A C 1
ATOM 866 O O . PRO A 1 113 ? -0.480 16.369 3.445 1.00 86.50 113 PRO A O 1
ATOM 869 N N . SER A 1 114 ? -1.744 18.215 3.550 1.00 83.12 114 SER A N 1
ATOM 870 C CA . SER A 1 114 ? -3.002 17.538 3.189 1.00 83.12 114 SER A CA 1
ATOM 871 C C . SER A 1 114 ? -2.995 16.884 1.803 1.00 83.12 114 SER A C 1
ATOM 873 O O . SER A 1 114 ? -3.800 16.001 1.533 1.00 83.12 114 SER A O 1
ATOM 875 N N . ASN A 1 115 ? -2.083 17.288 0.917 1.00 84.75 115 ASN A N 1
ATOM 876 C CA . ASN A 1 115 ? -1.855 16.630 -0.370 1.00 84.75 115 ASN A CA 1
ATOM 877 C C . ASN A 1 115 ? -1.045 15.325 -0.251 1.00 84.75 115 ASN A C 1
ATOM 879 O O . ASN A 1 115 ? -0.924 14.611 -1.241 1.00 84.75 115 ASN A O 1
ATOM 883 N N . PHE A 1 116 ? -0.493 15.015 0.926 1.00 85.75 116 PHE A N 1
ATOM 884 C CA . PHE A 1 116 ? 0.260 13.785 1.204 1.00 85.75 116 PHE A CA 1
ATOM 885 C C . PHE A 1 116 ? -0.434 12.866 2.211 1.00 85.75 116 PHE A C 1
ATOM 887 O O . PHE A 1 116 ? -0.071 11.699 2.311 1.00 85.75 116 PHE A O 1
ATOM 894 N N . SER A 1 117 ? -1.424 13.365 2.955 1.00 90.31 117 SER A N 1
ATOM 895 C CA . SER A 1 117 ? -2.182 12.566 3.914 1.00 90.31 117 SER A CA 1
ATOM 896 C C . SER A 1 117 ? -3.576 13.138 4.158 1.00 90.31 117 SER A C 1
ATOM 898 O O . SER A 1 117 ? -3.723 14.334 4.419 1.00 90.31 117 SER A O 1
ATOM 900 N N . THR A 1 118 ? -4.591 12.274 4.159 1.00 91.56 118 THR A N 1
ATOM 901 C CA . THR A 1 118 ? -5.953 12.596 4.632 1.00 91.56 118 THR A CA 1
ATOM 902 C C . THR A 1 118 ? -6.148 12.335 6.131 1.00 91.56 118 THR A C 1
ATOM 904 O O . THR A 1 118 ? -7.205 12.638 6.672 1.00 91.56 118 THR A O 1
ATOM 907 N N . PHE A 1 119 ? -5.137 11.802 6.823 1.00 90.19 119 PHE A N 1
ATOM 908 C CA . PHE A 1 119 ? -5.214 11.334 8.215 1.00 90.19 119 PHE A CA 1
ATOM 909 C C . PHE A 1 119 ? -4.694 12.355 9.243 1.00 90.19 119 PHE A C 1
ATOM 911 O O . PHE A 1 119 ? -4.097 11.988 10.255 1.00 90.19 119 PHE A O 1
ATOM 918 N N . GLY A 1 120 ? -4.829 13.653 8.966 1.00 83.81 120 GLY A N 1
ATOM 919 C CA . GLY A 1 120 ? -4.256 14.703 9.812 1.00 83.81 120 GLY A CA 1
ATOM 920 C C . GLY A 1 120 ? -4.742 14.621 11.265 1.00 83.81 120 GLY A C 1
ATOM 921 O O . GLY A 1 120 ? -5.908 14.881 11.535 1.00 83.81 120 GLY A O 1
ATOM 922 N N . GLY A 1 121 ? -3.836 14.309 12.198 1.00 86.62 121 GLY A N 1
ATOM 923 C CA . GLY A 1 121 ? -4.134 14.201 13.632 1.00 86.62 121 GLY A CA 1
ATOM 924 C C . GLY A 1 121 ? -4.584 12.815 14.110 1.00 86.62 121 GLY A C 1
ATOM 925 O O . GLY A 1 121 ? -4.786 12.639 15.310 1.00 86.62 121 GLY A O 1
ATOM 926 N N . GLU A 1 122 ? -4.702 11.833 13.217 1.00 92.88 122 GLU A N 1
ATOM 927 C CA . GLU A 1 122 ? -5.235 10.498 13.532 1.00 92.88 122 GLU A CA 1
ATOM 928 C C . GLU A 1 122 ? -4.160 9.511 14.023 1.00 92.88 122 GLU A C 1
ATOM 930 O O . GLU A 1 122 ? -4.468 8.462 14.591 1.00 92.88 122 GLU A O 1
ATOM 935 N N . PHE A 1 123 ? -2.876 9.843 13.860 1.00 93.00 123 PHE A N 1
ATOM 936 C CA . PHE A 1 123 ? -1.755 9.019 14.321 1.00 93.00 123 PHE A CA 1
ATOM 937 C C . PHE A 1 123 ? -1.408 9.355 15.780 1.00 93.00 123 PHE A C 1
ATOM 939 O O . PHE A 1 123 ? -0.403 10.012 16.047 1.00 93.00 123 PHE A O 1
ATOM 946 N N . VAL A 1 124 ? -2.274 8.997 16.733 1.00 89.69 124 VAL A N 1
ATOM 947 C CA . VAL A 1 124 ? -2.158 9.470 18.130 1.00 89.69 124 VAL A CA 1
ATOM 948 C C . VAL A 1 124 ? -1.087 8.711 18.920 1.00 89.69 124 VAL A C 1
ATOM 950 O O . VAL A 1 124 ? -0.025 9.255 19.203 1.00 89.69 124 VAL A O 1
ATOM 953 N N . ASN A 1 125 ? -1.373 7.461 19.293 1.00 93.31 125 ASN A N 1
ATOM 954 C CA . ASN A 1 125 ? -0.465 6.624 20.091 1.00 93.31 125 ASN A CA 1
ATOM 955 C C . ASN A 1 125 ? 0.196 5.530 19.256 1.00 93.31 125 ASN A C 1
ATOM 957 O O . ASN A 1 125 ? 1.244 5.016 19.631 1.00 93.31 125 ASN A O 1
ATOM 961 N N . GLN A 1 126 ? -0.456 5.148 18.160 1.00 95.06 126 GLN A N 1
ATOM 962 C CA . GLN A 1 126 ? -0.049 4.049 17.309 1.00 95.06 126 GLN A CA 1
ATOM 963 C C . GLN A 1 126 ? -0.426 4.356 15.857 1.00 95.06 126 GLN A C 1
ATOM 965 O O . GLN A 1 126 ? -1.369 5.104 15.583 1.00 95.06 126 GLN A O 1
ATOM 970 N N . ALA A 1 127 ? 0.308 3.750 14.937 1.00 95.94 127 ALA A N 1
ATOM 971 C CA . ALA A 1 127 ? 0.007 3.691 13.514 1.00 95.94 127 ALA A CA 1
ATOM 972 C C . ALA A 1 127 ? 0.284 2.276 13.007 1.00 95.94 127 ALA A C 1
ATOM 974 O O . ALA A 1 127 ? 1.047 1.539 13.635 1.00 95.94 127 ALA A O 1
ATOM 975 N N . VAL A 1 128 ? -0.274 1.922 11.852 1.00 96.19 128 VAL A N 1
ATOM 976 C CA . VAL A 1 128 ? 0.144 0.713 11.134 1.00 96.19 128 VAL A CA 1
ATOM 977 C C . VAL A 1 128 ? 0.956 1.135 9.921 1.00 96.19 128 VAL A C 1
ATOM 979 O O . VAL A 1 128 ? 0.516 1.956 9.112 1.00 96.19 128 VAL A O 1
ATOM 982 N N . LYS A 1 129 ? 2.168 0.598 9.815 1.00 96.88 129 LYS A N 1
ATOM 983 C CA . LYS A 1 129 ? 2.996 0.679 8.616 1.00 96.88 129 LYS A CA 1
ATOM 984 C C . LYS A 1 129 ? 2.773 -0.567 7.790 1.00 96.88 129 LYS A C 1
ATOM 986 O O . LYS A 1 129 ? 2.932 -1.668 8.303 1.00 96.88 129 LYS A O 1
ATOM 991 N N . TYR A 1 130 ? 2.534 -0.368 6.510 1.00 96.94 130 TYR A N 1
ATOM 992 C CA . TYR A 1 130 ? 2.517 -1.409 5.501 1.00 96.94 130 TYR A CA 1
ATOM 993 C C . TYR A 1 130 ? 3.760 -1.272 4.632 1.00 96.94 130 TYR A C 1
ATOM 995 O O . TYR A 1 130 ? 4.111 -0.155 4.261 1.00 96.94 130 TYR A O 1
ATOM 1003 N N . GLU A 1 131 ? 4.438 -2.371 4.318 1.00 96.62 131 GLU A N 1
ATOM 1004 C CA . GLU A 1 131 ? 5.620 -2.388 3.455 1.00 96.62 131 GLU A CA 1
ATOM 1005 C C . GLU A 1 131 ? 5.608 -3.567 2.484 1.00 96.62 131 GLU A C 1
ATOM 1007 O O . GLU A 1 131 ? 5.144 -4.664 2.809 1.00 96.62 131 GLU A O 1
ATOM 1012 N N . ALA A 1 132 ? 6.136 -3.333 1.286 1.00 96.38 132 ALA A N 1
ATOM 1013 C CA . ALA A 1 132 ? 6.246 -4.340 0.247 1.00 96.38 132 ALA A CA 1
ATOM 1014 C C . ALA A 1 132 ? 7.426 -4.074 -0.690 1.00 96.38 132 ALA A C 1
ATOM 1016 O O . ALA A 1 132 ? 7.832 -2.932 -0.924 1.00 96.38 132 ALA A O 1
ATOM 1017 N N . ARG A 1 133 ? 7.930 -5.164 -1.269 1.00 95.88 133 ARG A N 1
ATOM 1018 C CA . ARG A 1 133 ? 8.836 -5.163 -2.416 1.00 95.88 133 ARG A CA 1
ATOM 1019 C C . ARG A 1 133 ? 8.148 -5.901 -3.549 1.00 95.88 133 ARG A C 1
ATOM 1021 O O . ARG A 1 133 ? 7.713 -7.038 -3.360 1.00 95.88 133 ARG A O 1
ATOM 1028 N N . LEU A 1 134 ? 8.052 -5.252 -4.699 1.00 95.56 134 LEU A N 1
ATOM 1029 C CA . LEU A 1 134 ? 7.568 -5.869 -5.924 1.00 95.56 134 LEU A CA 1
ATOM 1030 C C . LEU A 1 134 ? 8.733 -6.055 -6.880 1.00 95.56 134 LEU A C 1
ATOM 1032 O O . LEU A 1 134 ? 9.538 -5.142 -7.054 1.00 95.56 134 LEU A O 1
ATOM 1036 N N . GLU A 1 135 ? 8.800 -7.229 -7.490 1.00 96.06 135 GLU A N 1
ATOM 1037 C CA . GLU A 1 135 ? 9.817 -7.600 -8.468 1.00 96.06 135 GLU A CA 1
ATOM 1038 C C . GLU A 1 135 ? 9.124 -8.054 -9.751 1.00 96.06 135 GLU A C 1
ATOM 1040 O O . GLU A 1 135 ? 7.989 -8.539 -9.728 1.00 96.06 135 GLU A O 1
ATOM 1045 N N . ASP A 1 136 ? 9.760 -7.832 -10.892 1.00 94.50 136 ASP A N 1
ATOM 1046 C CA . ASP A 1 136 ? 9.298 -8.390 -12.154 1.00 94.50 136 ASP A CA 1
ATOM 1047 C C . ASP A 1 136 ? 9.694 -9.868 -12.278 1.00 94.50 136 ASP A C 1
ATOM 1049 O O . ASP A 1 136 ? 10.400 -10.439 -11.448 1.00 94.50 136 ASP A O 1
ATOM 1053 N N . ALA A 1 137 ? 9.224 -10.523 -13.339 1.00 93.31 137 ALA A N 1
ATOM 1054 C CA . ALA A 1 137 ? 9.468 -11.951 -13.527 1.00 93.31 137 ALA A CA 1
ATOM 1055 C C . ALA A 1 137 ? 10.955 -12.309 -13.725 1.00 93.31 137 ALA A C 1
ATOM 1057 O O . ALA A 1 137 ? 11.327 -13.467 -13.524 1.00 93.31 137 ALA A O 1
ATOM 1058 N N . SER A 1 138 ? 11.796 -11.359 -14.152 1.00 92.44 138 SER A N 1
ATOM 1059 C CA . SER A 1 138 ? 13.242 -11.569 -14.276 1.00 92.44 138 SER A CA 1
ATOM 1060 C C . SER A 1 138 ? 13.996 -11.288 -12.973 1.00 92.44 138 SER A C 1
ATOM 1062 O O . SER A 1 138 ? 15.131 -11.748 -12.838 1.00 92.44 138 SER A O 1
ATOM 1064 N N . GLY A 1 139 ? 13.388 -10.565 -12.027 1.00 91.31 139 GLY A N 1
ATOM 1065 C CA . GLY A 1 139 ? 14.045 -10.049 -10.827 1.00 91.31 139 GLY A CA 1
ATOM 1066 C C . GLY A 1 139 ? 15.022 -8.907 -11.120 1.00 91.31 139 GLY A C 1
ATOM 1067 O O . GLY A 1 139 ? 15.788 -8.511 -10.243 1.00 91.31 139 GLY A O 1
ATOM 1068 N N . GLU A 1 140 ? 15.040 -8.394 -12.353 1.00 91.44 140 GLU A N 1
ATOM 1069 C CA . GLU A 1 140 ? 15.900 -7.273 -12.736 1.00 91.44 140 GLU A CA 1
ATOM 1070 C C . GLU A 1 140 ? 15.268 -5.945 -12.346 1.00 91.44 140 GLU A C 1
ATOM 1072 O O . GLU A 1 140 ? 15.993 -5.011 -11.993 1.00 91.44 140 GLU A O 1
ATOM 1077 N N . ASN A 1 141 ? 13.933 -5.865 -12.413 1.00 93.19 141 ASN A N 1
ATOM 1078 C CA . ASN A 1 141 ? 13.202 -4.670 -12.042 1.00 93.19 141 ASN A CA 1
ATOM 1079 C C . ASN A 1 141 ? 12.505 -4.834 -10.700 1.00 93.19 141 ASN A C 1
ATOM 1081 O O . ASN A 1 141 ? 11.735 -5.772 -10.508 1.00 93.19 141 ASN A O 1
ATOM 1085 N N . PHE A 1 142 ? 12.721 -3.885 -9.792 1.00 94.31 142 PHE A N 1
ATOM 1086 C CA . PHE A 1 142 ? 12.042 -3.890 -8.503 1.00 94.31 142 PHE A CA 1
ATOM 1087 C C . PHE A 1 142 ? 11.689 -2.497 -7.999 1.00 94.31 142 PHE A C 1
ATOM 1089 O O . PHE A 1 142 ? 12.297 -1.491 -8.377 1.00 94.31 142 PHE A O 1
ATOM 1096 N N . ILE A 1 143 ? 10.706 -2.459 -7.106 1.00 93.50 143 ILE A N 1
ATOM 1097 C CA . ILE A 1 143 ? 10.312 -1.261 -6.379 1.00 93.50 143 ILE A CA 1
ATOM 1098 C C . ILE A 1 143 ? 9.963 -1.619 -4.937 1.00 93.50 143 ILE A C 1
ATOM 1100 O O . ILE A 1 143 ? 9.297 -2.620 -4.667 1.00 93.50 143 ILE A O 1
ATOM 1104 N N . ASN A 1 144 ? 10.432 -0.797 -4.007 1.00 94.38 144 ASN A N 1
ATOM 1105 C CA . ASN A 1 144 ? 10.113 -0.894 -2.593 1.00 94.38 144 ASN A CA 1
ATOM 1106 C C . ASN A 1 144 ? 9.151 0.236 -2.235 1.00 94.38 144 ASN A C 1
ATOM 1108 O O . ASN A 1 144 ? 9.339 1.379 -2.660 1.00 94.38 144 ASN A O 1
ATOM 1112 N N . PHE A 1 145 ? 8.143 -0.054 -1.426 1.00 93.56 145 PHE A N 1
ATOM 1113 C CA . PHE A 1 145 ? 7.283 0.986 -0.887 1.00 93.56 145 PHE A CA 1
ATOM 1114 C C . PHE A 1 145 ? 6.775 0.659 0.500 1.00 93.56 145 PHE A C 1
ATOM 1116 O O . PHE A 1 145 ? 6.641 -0.497 0.896 1.00 93.56 145 PHE A O 1
ATOM 1123 N N . GLU A 1 146 ? 6.459 1.721 1.219 1.00 94.62 146 GLU A N 1
ATOM 1124 C CA . GLU A 1 146 ? 5.777 1.689 2.492 1.00 94.62 146 GLU A CA 1
ATOM 1125 C C . GLU A 1 146 ? 4.724 2.788 2.552 1.00 94.62 146 GLU A C 1
ATOM 1127 O O . GLU A 1 146 ? 4.872 3.844 1.938 1.00 94.62 146 GLU A O 1
ATOM 1132 N N . PHE A 1 147 ? 3.660 2.553 3.304 1.00 94.44 147 PHE A N 1
ATOM 1133 C CA . PHE A 1 147 ? 2.629 3.549 3.556 1.00 94.44 147 PHE A CA 1
ATOM 1134 C C . PHE A 1 147 ? 1.981 3.334 4.923 1.00 94.44 147 PHE A C 1
ATOM 1136 O O . PHE A 1 147 ? 2.167 2.295 5.560 1.00 94.44 147 PHE A O 1
ATOM 1143 N N . TYR A 1 148 ? 1.266 4.349 5.403 1.00 95.19 148 TYR A N 1
ATOM 1144 C CA . TYR A 1 148 ? 0.868 4.445 6.806 1.00 95.19 148 TYR A CA 1
ATOM 1145 C C . TYR A 1 148 ? -0.628 4.698 6.962 1.00 95.19 148 TYR A C 1
ATOM 1147 O O . TYR A 1 148 ? -1.177 5.581 6.303 1.00 95.19 148 TYR A O 1
ATOM 1155 N N . SER A 1 149 ? -1.266 3.978 7.886 1.00 95.06 149 SER A N 1
ATOM 1156 C CA . SER A 1 149 ? -2.658 4.200 8.288 1.00 95.06 149 SER A CA 1
ATOM 1157 C C . SER A 1 149 ? -2.768 4.544 9.777 1.00 95.06 149 SER A C 1
ATOM 1159 O O . SER A 1 149 ? -1.888 4.164 10.566 1.00 95.06 149 SER A O 1
ATOM 1161 N N . PRO A 1 150 ? -3.867 5.194 10.203 1.00 93.25 150 PRO A N 1
ATOM 1162 C CA . PRO A 1 150 ? -4.275 5.189 11.601 1.00 93.25 150 PRO A CA 1
ATOM 1163 C C . PRO A 1 150 ? -4.340 3.760 12.147 1.00 93.25 150 PRO A C 1
ATOM 1165 O O . PRO A 1 150 ? -4.471 2.790 11.387 1.00 93.25 150 PRO A O 1
ATOM 1168 N N . PHE A 1 151 ? -4.216 3.632 13.468 1.00 91.75 151 PHE A N 1
ATOM 1169 C CA . PHE A 1 151 ? -4.171 2.324 14.105 1.00 91.75 151 PHE A CA 1
ATOM 1170 C C . PHE A 1 151 ? -5.430 1.502 13.805 1.00 91.75 151 PHE A C 1
ATOM 1172 O O . PHE A 1 151 ? -6.557 1.926 14.057 1.00 91.75 151 PHE A O 1
ATOM 1179 N N . THR A 1 152 ? -5.191 0.307 13.283 1.00 87.44 152 THR A N 1
ATOM 1180 C CA . THR A 1 152 ? -6.146 -0.775 13.043 1.00 87.44 152 THR A CA 1
ATOM 1181 C C . THR A 1 152 ? -5.448 -2.082 13.410 1.00 87.44 152 THR A C 1
ATOM 1183 O O . THR A 1 152 ? -4.253 -2.074 13.711 1.00 87.44 152 THR A O 1
ATOM 1186 N N . ASP A 1 153 ? -6.181 -3.193 13.433 1.00 87.56 153 ASP A N 1
ATOM 1187 C CA . ASP A 1 153 ? -5.576 -4.505 13.666 1.00 87.56 153 ASP A CA 1
ATOM 1188 C C . ASP A 1 153 ? -4.505 -4.787 12.589 1.00 87.56 153 ASP A C 1
ATOM 1190 O O . ASP A 1 153 ? -4.864 -4.867 11.411 1.00 87.56 153 ASP A O 1
ATOM 1194 N N . PRO A 1 154 ? -3.208 -4.919 12.947 1.00 88.44 154 PRO A N 1
ATOM 1195 C CA . PRO A 1 154 ? -2.150 -5.165 11.970 1.00 88.44 154 PRO A CA 1
ATOM 1196 C C . PRO A 1 154 ? -2.329 -6.500 11.238 1.00 88.44 154 PRO A C 1
ATOM 1198 O O . PRO A 1 154 ? -1.821 -6.639 10.128 1.00 88.44 154 PRO A O 1
ATOM 1201 N N . ASN A 1 155 ? -3.089 -7.442 11.795 1.00 90.12 155 ASN A N 1
ATOM 1202 C CA . ASN A 1 155 ? -3.320 -8.767 11.211 1.00 90.12 155 ASN A CA 1
ATOM 1203 C C . ASN A 1 155 ? -4.538 -8.791 10.281 1.00 90.12 155 ASN A C 1
ATOM 1205 O O . ASN A 1 155 ? -5.018 -9.853 9.885 1.00 90.12 155 ASN A O 1
ATOM 1209 N N . SER A 1 156 ? -5.051 -7.612 9.923 1.00 90.00 156 SER A N 1
ATOM 1210 C CA . SER A 1 156 ? -6.186 -7.446 9.030 1.00 90.00 156 SER A CA 1
ATOM 1211 C C . SER A 1 156 ? -5.901 -6.403 7.955 1.00 90.00 156 SER A C 1
ATOM 1213 O O . SER A 1 156 ? -5.451 -5.292 8.228 1.00 90.00 156 SER A O 1
ATOM 1215 N N . LEU A 1 157 ? -6.280 -6.719 6.718 1.00 91.50 157 LEU A N 1
ATOM 1216 C CA . LEU A 1 157 ? -6.303 -5.761 5.610 1.00 91.50 157 LEU A CA 1
ATOM 1217 C C . LEU A 1 157 ? -7.619 -4.973 5.537 1.00 91.50 157 LEU A C 1
ATOM 1219 O O . LEU A 1 157 ? -7.828 -4.190 4.612 1.00 91.50 157 LEU A O 1
ATOM 1223 N N . SER A 1 158 ? -8.508 -5.117 6.525 1.00 87.62 158 SER A N 1
ATOM 1224 C CA . SER A 1 158 ? -9.794 -4.414 6.543 1.00 87.62 158 SER A CA 1
ATOM 1225 C C . SER A 1 158 ? -9.654 -2.894 6.588 1.00 87.62 158 SER A C 1
ATOM 1227 O O . SER A 1 158 ? -10.599 -2.201 6.217 1.00 87.62 158 SER A O 1
ATOM 1229 N N . VAL A 1 159 ? -8.500 -2.352 7.000 1.00 88.75 159 VAL A N 1
ATOM 1230 C CA . VAL A 1 159 ? -8.233 -0.905 6.940 1.00 88.75 159 VAL A CA 1
ATOM 1231 C C . VAL A 1 159 ? -8.403 -0.334 5.533 1.00 88.75 159 VAL A C 1
ATOM 1233 O O . VAL A 1 159 ? -8.672 0.848 5.394 1.00 88.75 159 VAL A O 1
ATOM 1236 N N . PHE A 1 160 ? -8.259 -1.156 4.493 1.00 91.44 160 PHE A N 1
ATOM 1237 C CA . PHE A 1 160 ? -8.403 -0.747 3.096 1.00 91.44 160 PHE A CA 1
ATOM 1238 C C . PHE A 1 160 ? -9.846 -0.812 2.589 1.00 91.44 160 PHE A C 1
ATOM 1240 O O . PHE A 1 160 ? -10.109 -0.465 1.435 1.00 91.44 160 PHE A O 1
ATOM 1247 N N . ASN A 1 161 ? -10.778 -1.257 3.430 1.00 89.38 161 ASN A N 1
ATOM 1248 C CA . ASN A 1 161 ? -12.188 -1.327 3.089 1.00 89.38 161 ASN A CA 1
ATOM 1249 C C . ASN A 1 161 ? -12.869 0.033 3.289 1.00 89.38 161 ASN A C 1
ATOM 1251 O O . ASN A 1 161 ? -12.463 0.853 4.120 1.00 89.38 161 ASN A O 1
ATOM 1255 N N . LEU A 1 162 ? -13.923 0.260 2.514 1.00 88.25 162 LEU A N 1
ATOM 1256 C CA . LEU A 1 162 ? -14.660 1.513 2.464 1.00 88.25 162 LEU A CA 1
ATOM 1257 C C . LEU A 1 162 ? -15.237 1.921 3.828 1.00 88.25 162 LEU A C 1
ATOM 1259 O O . LEU A 1 162 ? -15.123 3.091 4.184 1.00 88.25 162 LEU A O 1
ATOM 1263 N N . GLU A 1 163 ? -15.785 0.997 4.618 1.00 88.12 163 GLU A N 1
ATOM 1264 C CA . GLU A 1 163 ? -16.367 1.280 5.938 1.00 88.12 163 GLU A CA 1
ATOM 1265 C C . GLU A 1 163 ? -15.330 1.882 6.895 1.00 88.12 163 GLU A C 1
ATOM 1267 O O . GLU A 1 163 ? -15.603 2.882 7.561 1.00 88.12 163 GLU A O 1
ATOM 1272 N N . ASN A 1 164 ? -14.112 1.329 6.910 1.00 87.75 164 ASN A N 1
ATOM 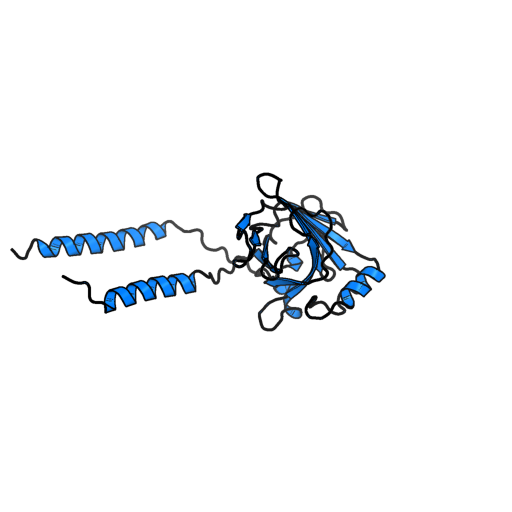1273 C CA . ASN A 1 164 ? -13.025 1.807 7.771 1.00 87.75 164 ASN A CA 1
ATOM 1274 C C . ASN A 1 164 ? -12.428 3.138 7.292 1.00 87.75 164 ASN A C 1
ATOM 1276 O O . ASN A 1 164 ? -11.842 3.875 8.087 1.00 87.75 164 ASN A O 1
ATOM 1280 N N . LEU A 1 165 ? -12.589 3.465 6.008 1.00 91.12 165 LEU A N 1
ATOM 1281 C CA . LEU A 1 165 ? -12.026 4.662 5.387 1.00 91.12 165 LEU A CA 1
ATOM 1282 C C . LEU A 1 165 ? -13.041 5.773 5.112 1.00 91.12 165 LEU A C 1
ATOM 1284 O O . LEU A 1 165 ? -12.641 6.863 4.706 1.00 91.12 165 LEU A O 1
ATOM 1288 N N . ALA A 1 166 ? -14.330 5.542 5.369 1.00 89.69 166 ALA A N 1
ATOM 1289 C CA . ALA A 1 166 ? -15.417 6.435 4.974 1.00 89.69 166 ALA A CA 1
ATOM 1290 C C . ALA A 1 166 ? -15.240 7.881 5.467 1.00 89.69 166 ALA A C 1
ATOM 1292 O O . ALA A 1 166 ? -15.549 8.827 4.744 1.00 89.69 166 ALA A O 1
ATOM 1293 N N . ASN A 1 167 ? -14.696 8.060 6.674 1.00 89.81 167 ASN A N 1
ATOM 1294 C CA . ASN A 1 167 ? -14.472 9.382 7.268 1.00 89.81 167 ASN A CA 1
ATOM 1295 C C . ASN A 1 167 ? -13.275 10.140 6.667 1.00 89.81 167 ASN A C 1
ATOM 1297 O O . ASN A 1 167 ? -13.124 11.332 6.927 1.00 89.81 167 ASN A O 1
ATOM 1301 N N . PHE A 1 168 ? -12.434 9.466 5.883 1.00 92.19 168 PHE A N 1
ATOM 1302 C CA . PHE A 1 168 ? -11.217 10.021 5.285 1.00 92.19 168 PHE A CA 1
ATOM 1303 C C . PHE A 1 168 ? -11.339 10.244 3.775 1.00 92.19 168 PHE A C 1
ATOM 1305 O O . PHE A 1 168 ? -10.402 10.747 3.155 1.00 92.19 168 PHE A O 1
ATOM 1312 N N . LEU A 1 169 ? -12.481 9.880 3.182 1.00 90.56 169 LEU A N 1
ATOM 1313 C CA . LEU A 1 169 ? -12.754 10.085 1.765 1.00 90.56 169 LEU A CA 1
ATOM 1314 C C . LEU A 1 169 ? -12.865 11.572 1.442 1.00 90.56 169 LEU A C 1
ATOM 1316 O O . LEU A 1 169 ? -13.582 12.328 2.103 1.00 90.56 169 LEU A O 1
ATOM 1320 N N . ASN A 1 170 ? -12.209 11.981 0.363 1.00 87.25 170 ASN A N 1
ATOM 1321 C CA . ASN A 1 170 ? -12.477 13.266 -0.263 1.00 87.25 170 ASN A CA 1
ATOM 1322 C C . ASN A 1 170 ? -13.740 13.204 -1.154 1.00 87.25 170 ASN A C 1
ATOM 1324 O O . ASN A 1 170 ? -14.416 12.179 -1.259 1.00 87.25 170 ASN A O 1
ATOM 1328 N N . SER A 1 171 ? -14.056 14.312 -1.830 1.00 85.62 171 SER A N 1
ATOM 1329 C CA . SER A 1 171 ? -15.207 14.405 -2.741 1.00 85.62 171 SER A CA 1
ATOM 1330 C C . SER A 1 171 ? -15.167 13.438 -3.928 1.00 85.62 171 SER A C 1
ATOM 1332 O O . SER A 1 171 ? -16.212 13.182 -4.520 1.00 85.62 171 SER A O 1
ATOM 1334 N N . ASP A 1 172 ? -13.990 12.910 -4.261 1.00 85.38 172 ASP A N 1
ATOM 1335 C CA . ASP A 1 172 ? -13.759 11.991 -5.377 1.00 85.38 172 ASP A CA 1
ATOM 1336 C C . ASP A 1 172 ? -13.718 10.521 -4.916 1.00 85.38 172 ASP A C 1
ATOM 1338 O O . ASP A 1 172 ? -13.453 9.628 -5.717 1.00 85.38 172 ASP A O 1
ATOM 1342 N N . GLY A 1 173 ? -13.971 10.252 -3.628 1.00 86.50 173 GLY A N 1
ATOM 1343 C CA . GLY A 1 173 ? -13.914 8.904 -3.059 1.00 86.50 173 GLY A CA 1
ATOM 1344 C C . GLY A 1 173 ? -12.490 8.373 -2.864 1.00 86.50 173 GLY A C 1
ATOM 1345 O O . GLY A 1 173 ? -12.288 7.161 -2.832 1.00 86.50 173 GLY A O 1
ATOM 1346 N N . ILE A 1 174 ? -11.506 9.266 -2.738 1.00 90.31 174 ILE A N 1
ATOM 1347 C CA . ILE A 1 174 ? -10.089 8.928 -2.577 1.00 90.31 174 ILE A CA 1
ATOM 1348 C C . ILE A 1 174 ? -9.641 9.213 -1.141 1.00 90.31 174 ILE A C 1
ATOM 1350 O O . ILE A 1 174 ? -9.993 10.242 -0.558 1.00 90.31 174 ILE A O 1
ATOM 1354 N N . VAL A 1 175 ? -8.813 8.320 -0.607 1.00 92.25 175 VAL A N 1
ATOM 1355 C CA . VAL A 1 175 ? -8.006 8.509 0.606 1.00 92.25 175 VAL A CA 1
ATOM 1356 C C . VAL A 1 175 ? -6.551 8.694 0.198 1.00 92.25 175 VAL A C 1
ATOM 1358 O O . VAL A 1 175 ? -6.081 8.023 -0.719 1.00 92.25 175 VAL A O 1
ATOM 1361 N N . ILE A 1 176 ? -5.820 9.580 0.871 1.00 93.69 176 ILE A N 1
ATOM 1362 C CA . ILE A 1 176 ? -4.396 9.787 0.593 1.00 93.69 176 ILE A CA 1
ATOM 1363 C C . ILE A 1 176 ? -3.591 9.182 1.738 1.00 93.69 176 ILE A C 1
ATOM 1365 O O . ILE A 1 176 ? -3.591 9.712 2.850 1.00 93.69 176 ILE A O 1
ATOM 1369 N N . PHE A 1 177 ? -2.901 8.076 1.462 1.00 92.94 177 PHE A N 1
ATOM 1370 C CA . PHE A 1 177 ? -2.011 7.438 2.429 1.00 92.94 177 PHE A CA 1
ATOM 1371 C C . PHE A 1 177 ? -0.620 8.065 2.349 1.00 92.94 177 PHE A C 1
ATOM 1373 O O . PHE A 1 177 ? -0.006 7.984 1.282 1.00 92.94 177 PHE A O 1
ATOM 1380 N N . PRO A 1 178 ? -0.069 8.619 3.443 1.00 88.50 178 PRO A N 1
ATOM 1381 C CA . PRO A 1 178 ? 1.331 9.009 3.457 1.00 88.50 178 PRO A CA 1
ATOM 1382 C C . PRO A 1 178 ? 2.204 7.786 3.192 1.00 88.50 178 PRO A C 1
ATOM 1384 O O . PRO A 1 178 ? 1.931 6.693 3.699 1.00 88.50 178 PRO A O 1
ATOM 1387 N N . ARG A 1 179 ? 3.250 7.972 2.390 1.00 90.31 179 ARG A N 1
ATOM 1388 C CA . ARG A 1 179 ? 4.095 6.883 1.903 1.00 90.31 179 ARG A CA 1
ATOM 1389 C C . ARG A 1 179 ? 5.564 7.262 1.821 1.00 90.31 179 ARG A C 1
ATOM 1391 O O . ARG A 1 179 ? 5.898 8.440 1.762 1.00 90.31 179 ARG A O 1
ATOM 1398 N N . ASN A 1 180 ? 6.399 6.234 1.725 1.00 90.81 180 ASN A N 1
ATOM 1399 C CA . ASN A 1 180 ? 7.703 6.312 1.089 1.00 90.81 180 ASN A CA 1
ATOM 1400 C C . ASN A 1 180 ? 7.751 5.288 -0.042 1.00 90.81 180 ASN A C 1
ATOM 1402 O O . ASN A 1 180 ? 7.395 4.129 0.139 1.00 90.81 180 ASN A O 1
ATOM 1406 N N . LEU A 1 181 ? 8.185 5.710 -1.218 1.00 90.69 181 LEU A N 1
ATOM 1407 C CA . LEU A 1 181 ? 8.365 4.838 -2.375 1.00 90.69 181 LEU A CA 1
ATOM 1408 C C . LEU A 1 181 ? 9.844 4.929 -2.797 1.00 90.69 181 LEU A C 1
ATOM 1410 O O . LEU A 1 181 ? 10.531 5.908 -2.478 1.00 90.69 181 LEU A O 1
ATOM 1414 N N . SER A 1 182 ? 10.383 3.886 -3.420 1.00 91.06 182 SER A N 1
ATOM 1415 C CA . SER A 1 182 ? 11.723 3.903 -4.006 1.00 91.06 182 SER A CA 1
ATOM 1416 C C . SER A 1 182 ? 11.661 4.247 -5.487 1.00 91.06 182 SER A C 1
ATOM 1418 O O . SER A 1 182 ? 10.642 4.058 -6.151 1.00 91.06 182 SER A O 1
ATOM 1420 N N . GLY A 1 183 ? 12.791 4.695 -6.029 1.00 88.19 183 GLY A N 1
ATOM 1421 C CA . GLY A 1 183 ? 12.966 4.647 -7.473 1.00 88.19 183 GLY A CA 1
ATOM 1422 C C . GLY A 1 183 ? 12.974 3.201 -7.988 1.00 88.19 183 GLY A C 1
ATOM 1423 O O . GLY A 1 183 ? 13.208 2.264 -7.213 1.00 88.19 183 GLY A O 1
ATOM 1424 N N . LEU A 1 184 ? 12.755 3.018 -9.291 1.00 89.56 184 LEU A N 1
ATOM 1425 C CA . LEU A 1 184 ? 12.923 1.708 -9.930 1.00 89.56 184 LEU A CA 1
ATOM 1426 C C . LEU A 1 184 ? 14.374 1.248 -9.744 1.00 89.56 184 LEU A C 1
ATOM 1428 O O . LEU A 1 184 ? 15.311 2.003 -10.004 1.00 89.56 184 LEU A O 1
ATOM 1432 N N . ASN A 1 185 ? 14.549 0.014 -9.285 1.00 91.25 185 ASN A N 1
ATOM 1433 C CA . ASN A 1 185 ? 15.844 -0.623 -9.020 1.00 91.25 185 ASN A CA 1
ATOM 1434 C C . ASN A 1 185 ? 16.650 0.056 -7.903 1.00 91.25 185 ASN A C 1
ATOM 1436 O O . ASN A 1 185 ? 17.861 -0.142 -7.790 1.00 91.25 185 ASN A O 1
ATOM 1440 N N . SER A 1 186 ? 15.981 0.858 -7.070 1.00 89.88 186 SER A N 1
ATOM 1441 C CA . SER A 1 186 ? 16.569 1.500 -5.899 1.00 89.88 186 SER A CA 1
ATOM 1442 C C . SER A 1 186 ? 16.133 0.800 -4.618 1.00 89.88 186 SER A C 1
ATOM 1444 O O . SER A 1 186 ? 14.948 0.580 -4.371 1.00 89.88 186 SER A O 1
ATOM 1446 N N . GLU A 1 187 ? 17.100 0.520 -3.751 1.00 88.44 187 GLU A N 1
ATOM 1447 C CA . GLU A 1 187 ? 16.846 -0.035 -2.417 1.00 88.44 187 GLU A CA 1
ATOM 1448 C C . GLU A 1 187 ? 16.325 1.012 -1.420 1.00 88.44 187 GLU A C 1
ATOM 1450 O O . GLU A 1 187 ? 15.764 0.666 -0.385 1.00 88.44 187 GLU A O 1
ATOM 1455 N N . LEU A 1 188 ? 16.508 2.303 -1.710 1.00 83.62 188 LEU A N 1
ATOM 1456 C CA . LEU A 1 188 ? 16.146 3.383 -0.795 1.00 83.62 188 LEU A CA 1
ATOM 1457 C C . LEU A 1 188 ? 14.790 3.986 -1.171 1.00 83.62 188 LEU A C 1
ATOM 1459 O O . LEU A 1 188 ? 14.645 4.562 -2.254 1.00 83.62 188 LEU A O 1
ATOM 1463 N N . ALA A 1 189 ? 13.825 3.885 -0.253 1.00 78.94 189 ALA A N 1
ATOM 1464 C CA . ALA A 1 189 ? 12.546 4.584 -0.318 1.00 78.94 189 ALA A CA 1
ATOM 1465 C C . ALA A 1 189 ? 12.651 5.939 0.400 1.00 78.94 189 ALA A C 1
ATOM 1467 O O . ALA A 1 189 ? 12.815 5.975 1.617 1.00 78.94 189 ALA A O 1
ATOM 1468 N N . ASN A 1 190 ? 12.585 7.044 -0.350 1.00 75.81 190 ASN A N 1
ATOM 1469 C CA . ASN A 1 190 ? 12.919 8.384 0.163 1.00 75.81 190 ASN A CA 1
ATOM 1470 C C . ASN A 1 190 ? 11.888 9.477 -0.177 1.00 75.81 1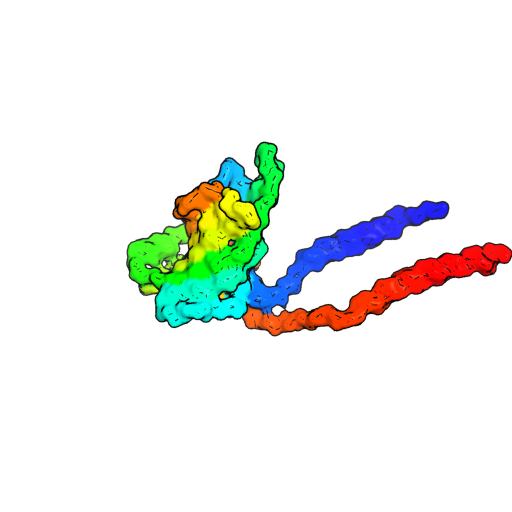90 ASN A C 1
ATOM 1472 O O . ASN A 1 190 ? 12.060 10.615 0.254 1.00 75.81 190 ASN A O 1
ATOM 1476 N N . ASP A 1 191 ? 10.857 9.179 -0.968 1.00 74.56 191 ASP A N 1
ATOM 1477 C CA . ASP A 1 191 ? 9.863 10.180 -1.374 1.00 74.56 191 ASP A CA 1
ATOM 1478 C C . ASP A 1 191 ? 8.697 10.260 -0.396 1.00 74.56 191 ASP A C 1
ATOM 1480 O O . ASP A 1 191 ? 7.923 9.316 -0.275 1.00 74.56 191 ASP A O 1
ATOM 1484 N N . SER A 1 192 ? 8.540 11.411 0.246 1.00 71.62 192 SER A N 1
ATOM 1485 C CA . SER A 1 192 ? 7.487 11.665 1.228 1.00 71.62 192 SER A CA 1
ATOM 1486 C C . SER A 1 192 ? 6.233 12.236 0.555 1.00 71.62 192 SER A C 1
ATOM 1488 O O . SER A 1 192 ? 5.869 13.387 0.784 1.00 71.62 192 SER A O 1
ATOM 1490 N N . ASN A 1 193 ? 5.595 11.442 -0.303 1.00 82.00 193 ASN A N 1
ATOM 1491 C CA . ASN A 1 193 ? 4.350 11.803 -0.993 1.00 82.00 193 ASN A CA 1
ATOM 1492 C C . ASN A 1 193 ? 3.155 11.001 -0.446 1.00 82.00 193 ASN A C 1
ATOM 1494 O O . ASN A 1 193 ? 3.275 10.287 0.549 1.00 82.00 193 ASN A O 1
ATOM 1498 N N . GLY A 1 194 ? 1.991 11.120 -1.091 1.00 85.25 194 GLY A N 1
ATOM 1499 C CA . GLY A 1 194 ? 0.802 10.316 -0.806 1.00 85.25 194 GLY A CA 1
ATOM 1500 C C . GLY A 1 194 ? 0.507 9.274 -1.894 1.00 85.25 194 GLY A C 1
ATOM 1501 O O . GLY A 1 194 ? 0.703 9.551 -3.078 1.00 85.25 194 GLY A O 1
ATOM 1502 N N . PHE A 1 195 ? 0.014 8.092 -1.517 1.00 89.50 195 PHE A N 1
ATOM 1503 C CA . PHE A 1 195 ? -0.718 7.206 -2.428 1.00 89.50 195 PHE A CA 1
ATOM 1504 C C . PHE A 1 195 ? -2.179 7.635 -2.478 1.00 89.50 195 PHE A C 1
ATOM 1506 O O . PHE A 1 195 ? -2.842 7.659 -1.442 1.00 89.50 195 PHE A O 1
ATOM 1513 N N . ASN A 1 196 ? -2.689 7.904 -3.678 1.00 91.19 196 ASN A N 1
ATOM 1514 C CA . ASN A 1 196 ? -4.122 8.026 -3.900 1.00 91.19 196 ASN A CA 1
ATOM 1515 C C . ASN A 1 196 ? -4.721 6.625 -3.877 1.00 91.19 196 ASN A C 1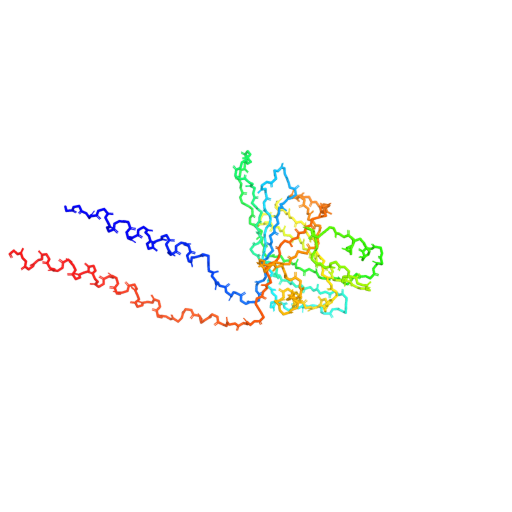
ATOM 1517 O O . ASN A 1 196 ? -4.365 5.779 -4.702 1.00 91.19 196 ASN A O 1
ATOM 1521 N N . PHE A 1 197 ? -5.614 6.388 -2.929 1.00 92.56 197 PHE A N 1
ATOM 1522 C CA . PHE A 1 197 ? -6.219 5.092 -2.693 1.00 92.56 197 PHE A CA 1
ATOM 1523 C C . PHE A 1 197 ? -7.732 5.156 -2.855 1.00 92.56 197 PHE A C 1
ATOM 1525 O O . PHE A 1 197 ? -8.397 5.978 -2.225 1.00 92.56 197 PHE A O 1
ATOM 1532 N N . ILE A 1 198 ? -8.269 4.265 -3.679 1.00 91.94 198 ILE A N 1
ATOM 1533 C CA . ILE A 1 198 ? -9.703 4.019 -3.812 1.00 91.94 198 ILE A CA 1
ATOM 1534 C C . ILE A 1 198 ? -10.009 2.759 -2.992 1.00 91.94 198 ILE A C 1
ATOM 1536 O O . ILE A 1 198 ? -9.496 1.689 -3.340 1.00 91.94 198 ILE A O 1
ATOM 1540 N N . PRO A 1 199 ? -10.794 2.860 -1.902 1.00 88.69 199 PRO A N 1
ATOM 1541 C CA . PRO A 1 199 ? -11.047 1.724 -1.022 1.00 88.69 199 PRO A CA 1
ATOM 1542 C C . PRO A 1 199 ? -11.767 0.562 -1.698 1.00 88.69 199 PRO A C 1
ATOM 1544 O O . PRO A 1 199 ? -12.564 0.747 -2.620 1.00 88.69 199 PRO A O 1
ATOM 1547 N N . ALA A 1 200 ? -11.536 -0.638 -1.170 1.00 82.94 200 ALA A N 1
ATOM 1548 C CA . ALA A 1 200 ? -12.317 -1.811 -1.531 1.00 82.94 200 ALA A CA 1
ATOM 1549 C C . ALA A 1 200 ? -13.769 -1.649 -1.054 1.00 82.94 200 ALA A C 1
ATOM 1551 O O . ALA A 1 200 ? -14.020 -1.127 0.032 1.00 82.94 200 ALA A O 1
ATOM 1552 N N . SER A 1 201 ? -14.740 -2.146 -1.822 1.00 77.12 201 SER A N 1
ATOM 1553 C CA . SER A 1 201 ? -16.118 -2.252 -1.325 1.00 77.12 201 SER A CA 1
ATOM 1554 C C . SER A 1 201 ? -16.198 -3.257 -0.169 1.00 77.12 201 SER A C 1
ATOM 1556 O O . SER A 1 201 ? -15.632 -4.346 -0.272 1.00 77.12 201 SER A O 1
ATOM 1558 N N . ASP A 1 202 ? -16.939 -2.919 0.893 1.00 69.12 202 ASP A N 1
ATOM 1559 C CA . ASP A 1 202 ? -17.159 -3.798 2.057 1.00 69.12 202 ASP A CA 1
ATOM 1560 C C . ASP A 1 202 ? -18.008 -5.030 1.721 1.00 69.12 202 ASP A C 1
ATOM 1562 O O . ASP A 1 202 ? -17.903 -6.081 2.352 1.00 69.12 202 ASP A O 1
ATOM 1566 N N . SER A 1 203 ? -18.888 -4.911 0.724 1.00 58.47 203 SER A N 1
ATOM 1567 C CA . SER A 1 203 ? -19.776 -5.992 0.318 1.00 58.47 203 SER A CA 1
ATOM 1568 C C . SER A 1 203 ? -19.149 -6.814 -0.797 1.00 58.47 203 SER A C 1
ATOM 1570 O O . SER A 1 203 ? -19.056 -6.343 -1.930 1.00 58.47 203 SER A O 1
ATOM 1572 N N . VAL A 1 204 ? -18.836 -8.082 -0.513 1.00 49.88 204 VAL A N 1
ATOM 1573 C CA . VAL A 1 204 ? -18.632 -9.108 -1.544 1.00 49.88 204 VAL A CA 1
ATOM 1574 C C . VAL A 1 204 ? -19.960 -9.409 -2.220 1.00 49.88 204 VAL A C 1
ATOM 1576 O O . VAL A 1 204 ? -20.623 -10.402 -1.929 1.00 49.88 204 VAL A O 1
ATOM 1579 N N . THR A 1 205 ? -20.380 -8.559 -3.156 1.00 42.19 205 THR A N 1
ATOM 1580 C CA . THR A 1 205 ? -21.276 -9.042 -4.203 1.00 42.19 205 THR A CA 1
ATOM 1581 C C . THR A 1 205 ? -20.478 -10.041 -5.016 1.00 42.19 205 THR A C 1
ATOM 1583 O O . THR A 1 205 ? -19.638 -9.654 -5.826 1.00 42.19 205 THR A O 1
ATOM 1586 N N . GLN A 1 206 ? -20.723 -11.333 -4.775 1.00 37.44 206 GLN A N 1
ATOM 1587 C CA . GLN A 1 206 ? -20.352 -12.386 -5.709 1.00 37.44 206 GLN A CA 1
ATOM 1588 C C . GLN A 1 206 ? -20.826 -11.926 -7.086 1.00 37.44 206 GLN A C 1
ATOM 1590 O O . GLN A 1 206 ? -22.030 -11.885 -7.353 1.00 37.44 206 GLN A O 1
ATOM 1595 N N . VAL A 1 207 ? -19.885 -11.539 -7.948 1.00 43.97 207 VAL A N 1
ATOM 1596 C CA . VAL A 1 207 ? -20.171 -11.476 -9.373 1.00 43.97 207 VAL A CA 1
ATOM 1597 C C . VAL A 1 207 ? -20.607 -12.896 -9.703 1.00 43.97 207 VAL A C 1
ATOM 1599 O O . VAL A 1 207 ? -19.841 -13.822 -9.413 1.00 43.97 207 VAL A O 1
ATOM 1602 N N . PRO A 1 208 ? -21.836 -13.116 -10.208 1.00 40.31 208 PRO A N 1
ATOM 1603 C CA . PRO A 1 208 ? -22.205 -14.437 -10.666 1.00 40.31 208 PRO A CA 1
ATOM 1604 C C . PRO A 1 208 ? -21.089 -14.879 -11.600 1.00 40.31 208 PRO A C 1
ATOM 1606 O O . PRO A 1 208 ? -20.760 -14.141 -12.536 1.00 40.31 208 PRO A O 1
ATOM 1609 N N . GLU A 1 209 ? -20.489 -16.044 -11.341 1.00 37.84 209 GLU A N 1
ATOM 1610 C CA . GLU A 1 209 ? -19.649 -16.676 -12.351 1.00 37.84 209 GLU A CA 1
ATOM 1611 C C . GLU A 1 209 ? -20.396 -16.570 -13.682 1.00 37.84 209 GLU A C 1
ATOM 1613 O O . GLU A 1 209 ? -21.636 -16.637 -13.673 1.00 37.84 209 GLU A O 1
ATOM 1618 N N . PRO A 1 210 ? -19.711 -16.373 -14.819 1.00 39.22 210 PRO A N 1
ATOM 1619 C CA . PRO A 1 210 ? -20.363 -16.481 -16.106 1.00 39.22 210 PRO A CA 1
ATOM 1620 C C . PRO A 1 210 ? -20.966 -17.885 -16.198 1.00 39.22 210 PRO A C 1
ATOM 1622 O O . PRO A 1 210 ? -20.340 -18.841 -16.648 1.00 39.22 210 PRO A O 1
ATOM 1625 N N . SER A 1 211 ? -22.216 -18.015 -15.755 1.00 44.25 211 SER A N 1
ATOM 1626 C CA . SER A 1 211 ? -23.052 -19.145 -16.071 1.00 44.25 211 SER A CA 1
ATOM 1627 C C . SER A 1 211 ? -23.047 -19.202 -17.590 1.00 44.25 211 SER A C 1
ATOM 1629 O O . SER A 1 211 ? -23.041 -18.168 -18.262 1.00 44.25 211 SER A O 1
ATOM 1631 N N . PHE A 1 212 ? -22.996 -20.410 -18.136 1.00 44.03 212 PHE A N 1
ATOM 1632 C CA . PHE A 1 212 ? -22.902 -20.752 -19.559 1.00 44.03 212 PHE A CA 1
ATOM 1633 C C . PHE A 1 212 ? -23.907 -20.042 -20.516 1.00 44.03 212 PHE A C 1
ATOM 1635 O O . PHE A 1 212 ? -23.977 -20.368 -21.700 1.00 44.03 212 PHE A O 1
ATOM 1642 N N . ALA A 1 213 ? -24.680 -19.057 -20.059 1.00 40.78 213 ALA A N 1
ATOM 1643 C CA . ALA A 1 213 ? -25.544 -18.175 -20.827 1.00 40.78 213 ALA A CA 1
ATOM 1644 C C . ALA A 1 213 ? -24.809 -17.273 -21.844 1.00 40.78 213 ALA A C 1
ATOM 1646 O O . ALA A 1 213 ? -25.437 -16.825 -22.806 1.00 40.78 213 ALA A O 1
ATOM 1647 N N . THR A 1 214 ? -23.489 -17.066 -21.743 1.00 41.38 214 THR A N 1
ATOM 1648 C CA . THR A 1 214 ? -22.710 -16.358 -22.789 1.00 41.38 214 THR A CA 1
ATOM 1649 C C . THR A 1 214 ? -22.625 -17.149 -24.104 1.00 41.38 214 THR A C 1
ATOM 1651 O O . THR A 1 214 ? -22.321 -16.584 -25.155 1.00 41.38 214 THR A O 1
ATOM 1654 N N . GLY A 1 215 ? -22.972 -18.443 -24.092 1.00 38.66 215 GLY A N 1
ATOM 1655 C CA . GLY A 1 215 ? -23.100 -19.264 -25.300 1.00 38.66 215 GLY A CA 1
ATOM 1656 C C . GLY A 1 215 ? -24.328 -18.952 -26.170 1.00 38.66 215 GLY A C 1
ATOM 1657 O O . GLY A 1 215 ? -24.383 -19.399 -27.313 1.00 38.66 215 GLY A O 1
ATOM 1658 N N . LEU A 1 216 ? -25.313 -18.187 -25.682 1.00 39.75 216 LEU A N 1
ATOM 1659 C CA . LEU A 1 216 ? -26.573 -17.945 -26.409 1.00 39.75 216 LEU A CA 1
ATOM 1660 C C . LEU A 1 216 ? -26.592 -16.647 -27.232 1.00 39.75 216 LEU A C 1
ATOM 1662 O O . LEU A 1 216 ? -27.309 -16.572 -28.231 1.00 39.75 216 LEU A O 1
ATOM 1666 N N . LEU A 1 217 ? -25.764 -15.652 -26.898 1.00 41.19 217 LEU A N 1
ATOM 1667 C CA . LEU A 1 217 ? -25.690 -14.400 -27.668 1.00 41.19 217 LEU A CA 1
ATOM 1668 C C . LEU A 1 217 ? -24.811 -14.515 -28.924 1.00 41.19 217 LEU A C 1
ATOM 1670 O O . LEU A 1 217 ? -25.098 -13.874 -29.936 1.00 41.19 217 LEU A O 1
ATOM 1674 N N . SER A 1 218 ? -23.809 -15.398 -28.925 1.00 41.81 218 SER A N 1
ATOM 1675 C CA . SER A 1 218 ? -22.985 -15.685 -30.111 1.00 41.81 218 SER A CA 1
ATOM 1676 C C . SER A 1 218 ? -23.731 -16.511 -31.174 1.00 41.81 218 SER A C 1
ATOM 1678 O O . SER A 1 218 ? -23.488 -16.340 -32.371 1.00 41.81 218 SER A O 1
ATOM 1680 N N . VAL A 1 219 ? -24.721 -17.323 -30.781 1.00 43.22 219 VAL A N 1
ATOM 1681 C CA . VAL A 1 219 ? -25.598 -18.055 -31.719 1.00 43.22 219 VAL A CA 1
ATOM 1682 C C . VAL A 1 219 ? -26.667 -17.139 -32.337 1.00 43.22 219 VAL A C 1
ATOM 1684 O O . VAL A 1 219 ? -27.018 -17.295 -33.512 1.00 43.22 219 VAL A O 1
ATOM 1687 N N . GLY A 1 220 ? -27.141 -16.125 -31.604 1.00 41.25 220 GLY A N 1
ATOM 1688 C CA . GLY A 1 220 ? -28.112 -15.145 -32.111 1.00 41.25 220 GLY A CA 1
ATOM 1689 C C . GLY A 1 220 ? -27.580 -14.297 -33.275 1.00 41.25 220 GLY A C 1
ATOM 1690 O O . GLY A 1 220 ? -28.281 -14.089 -34.268 1.00 41.25 220 GLY A O 1
ATOM 1691 N N . VAL A 1 221 ? -26.310 -13.881 -33.215 1.00 46.88 221 VAL A N 1
ATOM 1692 C CA . VAL A 1 221 ? -25.683 -13.058 -34.268 1.00 46.88 221 VAL A CA 1
ATOM 1693 C C . VAL A 1 221 ? -25.378 -13.875 -35.533 1.00 46.88 221 VAL A C 1
ATOM 1695 O O . VAL A 1 221 ? -25.584 -13.391 -36.650 1.00 46.88 221 VAL A O 1
ATOM 1698 N N . LEU A 1 222 ? -24.983 -15.146 -35.395 1.00 41.03 222 LEU A N 1
ATOM 1699 C CA . LEU A 1 222 ? -24.790 -16.046 -36.544 1.00 41.03 222 LEU A CA 1
ATOM 1700 C C . LEU A 1 222 ? -26.114 -16.389 -37.249 1.00 41.03 222 LEU A C 1
ATOM 1702 O O . LEU A 1 222 ? -26.155 -16.477 -38.480 1.00 41.03 222 LEU A O 1
ATOM 1706 N N . SER A 1 223 ? -27.215 -16.496 -36.501 1.00 41.09 223 SER A N 1
ATOM 1707 C CA . SER A 1 223 ? -28.555 -16.755 -37.052 1.00 41.09 223 SER A CA 1
ATOM 1708 C C . SER A 1 223 ? -29.054 -15.612 -37.949 1.00 41.09 223 SER A C 1
ATOM 1710 O O . SER A 1 223 ? -29.628 -15.859 -39.014 1.00 41.09 223 SER A O 1
ATOM 1712 N N . ALA A 1 224 ? -28.771 -14.356 -37.581 1.00 46.62 224 ALA A N 1
ATOM 1713 C CA . ALA A 1 224 ? -29.095 -13.188 -38.404 1.00 46.62 224 ALA A CA 1
ATOM 1714 C C . ALA A 1 224 ? -28.250 -13.125 -39.693 1.00 46.62 224 ALA A C 1
ATOM 1716 O O . ALA A 1 224 ? -28.765 -12.782 -40.763 1.00 46.62 224 ALA A O 1
ATOM 1717 N N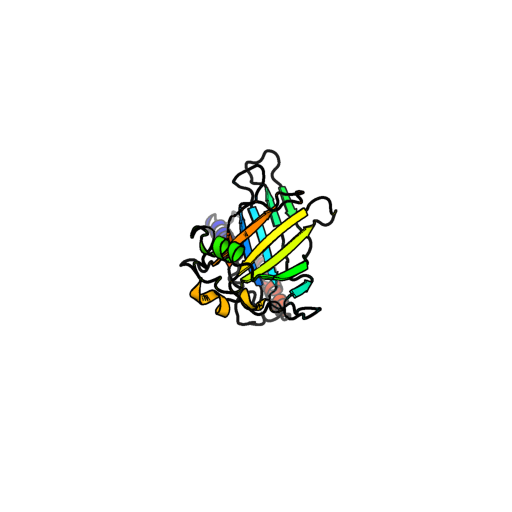 . PHE A 1 225 ? -26.977 -13.535 -39.631 1.00 48.91 225 PHE A N 1
ATOM 1718 C CA . PHE A 1 225 ? -26.092 -13.578 -40.801 1.00 48.91 225 PHE A CA 1
ATOM 1719 C C . PHE A 1 225 ? -26.483 -14.664 -41.820 1.00 48.91 225 PHE A C 1
ATOM 1721 O O . PHE A 1 225 ? -26.434 -14.415 -43.029 1.00 48.91 225 PHE A O 1
ATOM 1728 N N . PHE A 1 226 ? -26.940 -15.841 -41.376 1.00 48.72 226 PHE A N 1
ATOM 1729 C CA . PHE A 1 226 ? -27.459 -16.866 -42.294 1.00 48.72 226 PHE A CA 1
ATOM 1730 C C . PHE A 1 226 ? -28.862 -16.540 -42.836 1.00 48.72 226 PHE A C 1
ATOM 1732 O O . PHE A 1 226 ? -29.150 -16.861 -43.993 1.00 48.72 226 PHE A O 1
ATOM 1739 N N . GLY A 1 227 ? -29.708 -15.844 -42.066 1.00 46.69 227 GLY A N 1
ATOM 1740 C CA . GLY A 1 227 ? -31.013 -15.357 -42.534 1.00 46.69 227 GLY A CA 1
ATOM 1741 C C . GLY A 1 227 ? -30.903 -14.356 -43.692 1.00 46.69 227 GLY A C 1
ATOM 1742 O O . GLY A 1 227 ? -31.600 -14.486 -44.701 1.00 46.69 227 GLY A O 1
ATOM 1743 N N . LEU A 1 228 ? -29.948 -13.423 -43.615 1.00 45.50 228 LEU A N 1
ATOM 1744 C CA . LEU A 1 228 ? -29.693 -12.425 -44.665 1.00 45.50 228 LEU A CA 1
ATOM 1745 C C . LEU A 1 228 ? -29.074 -13.014 -45.944 1.00 45.50 228 LEU A C 1
ATOM 1747 O O . LEU A 1 228 ? -29.238 -12.448 -47.026 1.00 45.50 228 LEU A O 1
ATOM 1751 N N . LYS A 1 229 ? -28.409 -14.175 -45.864 1.00 43.22 229 LYS A N 1
ATOM 1752 C CA . LYS A 1 229 ? -27.879 -14.868 -47.052 1.00 43.22 229 LYS A CA 1
ATOM 1753 C C . LYS A 1 229 ? -28.959 -15.662 -47.801 1.00 43.22 229 LYS A C 1
ATOM 1755 O O . LYS A 1 229 ? -28.841 -15.841 -49.012 1.00 43.22 229 LYS A O 1
ATOM 1760 N N . ARG A 1 230 ? -30.033 -16.093 -47.125 1.00 43.25 230 ARG A N 1
ATOM 1761 C CA . ARG A 1 230 ? -31.128 -16.872 -47.739 1.00 43.25 230 ARG A CA 1
ATOM 1762 C C . ARG A 1 230 ? -32.134 -16.014 -48.516 1.00 43.25 230 ARG A C 1
ATOM 1764 O O . ARG A 1 230 ? -32.637 -16.477 -49.535 1.00 43.25 230 ARG A O 1
ATOM 1771 N N . GLN A 1 231 ? -32.354 -14.753 -48.131 1.00 45.00 231 GLN A N 1
ATOM 1772 C CA . GLN A 1 231 ? -33.242 -13.846 -48.883 1.00 45.00 231 GLN A CA 1
ATOM 1773 C C . GLN A 1 231 ? -32.691 -13.404 -50.250 1.00 45.00 231 GLN A C 1
ATOM 1775 O O . GLN A 1 231 ? -33.460 -12.963 -51.098 1.00 45.00 231 GLN A O 1
ATOM 1780 N N . LYS A 1 232 ? -31.390 -13.580 -50.520 1.00 44.38 232 LYS A N 1
ATOM 1781 C CA . LYS A 1 232 ? -30.815 -13.326 -51.854 1.00 44.38 232 LYS A CA 1
ATOM 1782 C C . LYS A 1 232 ? -31.033 -14.455 -52.865 1.00 44.38 232 LYS A C 1
ATOM 1784 O O . LYS A 1 232 ? -30.799 -14.236 -54.045 1.00 44.38 232 LYS A O 1
ATOM 1789 N N . HIS A 1 233 ? -31.469 -15.638 -52.427 1.00 46.03 233 HIS A N 1
ATOM 1790 C CA . HIS A 1 233 ? -31.657 -16.804 -53.301 1.00 46.03 233 HIS A CA 1
ATOM 1791 C C . HIS A 1 233 ? -33.126 -17.128 -53.619 1.00 46.03 233 HIS A C 1
ATOM 1793 O O . HIS A 1 233 ? -33.382 -18.120 -54.289 1.00 46.03 233 HIS A O 1
ATOM 1799 N N . GLN A 1 234 ? -34.079 -16.301 -53.170 1.00 45.91 234 GLN A N 1
ATOM 1800 C CA . GLN A 1 234 ? -35.499 -16.397 -53.555 1.00 45.91 234 GLN A CA 1
ATOM 1801 C C . GLN A 1 234 ? -35.992 -15.203 -54.393 1.00 45.91 234 GLN A C 1
ATOM 1803 O O . GLN A 1 234 ? -37.185 -15.056 -54.630 1.00 45.91 234 GLN A O 1
ATOM 1808 N N . LEU A 1 235 ? -35.068 -14.367 -54.866 1.00 48.25 235 LEU A N 1
ATOM 1809 C CA . LEU A 1 235 ? -35.302 -13.337 -55.877 1.00 48.25 235 LEU A CA 1
ATOM 1810 C C . LEU A 1 235 ? -34.319 -13.578 -57.027 1.00 48.25 235 LEU A C 1
ATOM 1812 O O . LEU A 1 235 ? -33.330 -12.864 -57.169 1.00 48.25 235 LEU A O 1
ATOM 1816 N N . ASN A 1 236 ? -34.559 -14.670 -57.752 1.00 41.41 236 ASN A N 1
ATOM 1817 C CA . ASN A 1 236 ? -34.180 -14.925 -59.143 1.00 41.41 236 ASN A CA 1
ATOM 1818 C C . ASN A 1 236 ? -35.009 -16.103 -59.652 1.00 41.41 236 ASN A C 1
ATOM 1820 O O . ASN A 1 236 ? -35.004 -17.144 -58.956 1.00 41.41 236 ASN A O 1
#

Radius of gyration: 23.8 Å; chains: 1; bounding box: 52×39×79 Å

Foldseek 3Di:
DDDPPVVVVVVVVVVVVVVVCVVDPPLPFQKKKWKDQADDDDRQKIWIWIFRQPFFFPDDDQFKGKGFLRIAFTWIFDGPPDPDTDIATWHRKIKMKGKDQDPVVLVVQLPDDCQQFLCNPLSDRIKMKIWIKTAGPVSQKIKIKIWIDRDDRRRGSCCLECVVCVVSQDPVQWGWTFMFMAHIVDPDGDDGGTITMRGRYPDPPPPPDPDPCVVVVVVVVVVVVVVVVVVVVVPD

Sequence (236 aa):
MELNKSLKAIIAASILTIAFNIFSESAQAGFGQASSPAINEEPEDLFSFTIDTSIEDIDPDLNIGIFPNAIINGLYQVGENSAFPRDIFFTTGLLKSSVIEDPEKLRILNNQPSNFSTFGGEFVNQAVKYEARLEDASGENFINFEFYSPFTDPNSLSVFNLENLANFLNSDGIVIFPRNLSGLNSELANDSNGFNFIPASDSVTQVPEPSFATGLLSVGVLSAFFGLKRQKHQLN